Protein AF-A0A8K1CLS4-F1 (afdb_monomer_lite)

Organism: Pythium oligandrum (NCBI:txid41045)

pLDDT: mean 86.61, std 12.25, range [37.41, 97.56]

Sequence (234 aa):
MPGWIDQIAGAGAIFLVMGSGVLTMARGNPEHVADIVPVDLAVNNLLVSVAAKAKQVPVPRPFIVHGGTSDPRQNPLRWRSSIRVVVDYFRKYPPAERVSMSKFNMIPSKEEFKTQWLLSYVFPSVAMSTLGKALADEQLIRQAERLRSISRRAKSLVKCLGPFGEREWIFHADSNDVLASLLKSNDEEWWVDAKDIDWERYILNYCVGLKKYMLNEDVSTEDHRLSTLAVSRL

Foldseek 3Di:
DPQADQDCDDVNVVLVCLLLVLAAEFAFDQAFFLFDQDPQLVVLQVVLQVVLVVPDDDDPDDDDFDLIQQAPVANTDGNNLLLVLSLVLSQVVPAPNRPDRRHYDHHHDPVVVVVVLCVPQVVQLVVQCVVCVVVVPPVSNVVSVVSNVSSVVNVVVSVVCVCSRHDHDHDDRPCLVVSVVVCVVDPDDGNNGNNQDPVSLNSLSNSQNCRCNVVVDDDDVVSVVSVVVPVVGD

Structure (mmCIF, N/CA/C/O backbone):
data_AF-A0A8K1CLS4-F1
#
_entry.id   AF-A0A8K1CLS4-F1
#
loop_
_atom_site.group_PDB
_atom_site.id
_atom_site.type_symbol
_atom_site.label_atom_id
_atom_site.label_alt_id
_atom_site.label_comp_id
_atom_site.label_asym_id
_atom_site.label_entity_id
_atom_site.label_seq_id
_atom_site.pdbx_PDB_ins_code
_atom_site.Cartn_x
_atom_site.Cartn_y
_atom_site.Cartn_z
_atom_site.occupancy
_atom_site.B_iso_or_equiv
_atom_site.auth_seq_id
_atom_site.auth_comp_id
_atom_site.auth_asym_id
_atom_site.auth_atom_id
_atom_site.pdbx_PDB_model_num
ATOM 1 N N . MET A 1 1 ? -18.882 -10.840 -1.478 1.00 51.19 1 MET A N 1
ATOM 2 C CA . MET A 1 1 ? -17.437 -11.125 -1.632 1.00 51.19 1 MET A CA 1
ATOM 3 C C . MET A 1 1 ? -16.676 -10.064 -0.863 1.00 51.19 1 MET A C 1
ATOM 5 O O . MET A 1 1 ? -17.021 -8.902 -1.048 1.00 51.19 1 MET A O 1
ATOM 9 N N . PRO A 1 2 ? -15.705 -10.422 -0.013 1.00 74.19 2 PRO A N 1
ATOM 10 C CA . PRO A 1 2 ? -14.862 -9.430 0.650 1.00 74.19 2 PRO A CA 1
ATOM 11 C C . PRO A 1 2 ? -13.934 -8.736 -0.356 1.00 74.19 2 PRO A C 1
ATOM 13 O O . PRO A 1 2 ? -13.755 -9.209 -1.481 1.00 74.19 2 PRO A O 1
ATOM 16 N N . GLY A 1 3 ? -13.345 -7.614 0.059 1.00 77.69 3 GLY A N 1
ATOM 17 C CA . GLY A 1 3 ? -12.431 -6.836 -0.780 1.00 77.69 3 GLY A CA 1
ATOM 18 C C . GLY A 1 3 ? -13.132 -6.023 -1.871 1.00 77.69 3 GLY A C 1
ATOM 19 O O . GLY A 1 3 ? -12.510 -5.695 -2.875 1.00 77.69 3 GLY A O 1
ATOM 20 N N . TRP A 1 4 ? -14.425 -5.720 -1.725 1.00 84.81 4 TRP A N 1
ATOM 21 C CA . TRP A 1 4 ? -15.075 -4.756 -2.612 1.00 84.81 4 TRP A CA 1
ATOM 22 C C . TRP A 1 4 ? -14.463 -3.363 -2.430 1.00 84.81 4 TRP A C 1
ATOM 24 O O . TRP A 1 4 ? -14.245 -2.918 -1.305 1.00 84.81 4 TRP A O 1
ATOM 34 N N . ILE A 1 5 ? -14.147 -2.710 -3.548 1.00 84.25 5 ILE A N 1
ATOM 35 C CA . ILE A 1 5 ? -13.547 -1.377 -3.618 1.00 84.25 5 ILE A CA 1
ATOM 36 C C . ILE A 1 5 ? -14.197 -0.668 -4.806 1.00 84.25 5 ILE A C 1
ATOM 38 O O . ILE A 1 5 ? -14.333 -1.267 -5.873 1.00 84.25 5 ILE A O 1
ATOM 42 N N . ASP A 1 6 ? -14.578 0.591 -4.633 1.00 83.88 6 ASP A N 1
ATOM 43 C CA . ASP A 1 6 ? -15.175 1.448 -5.664 1.00 83.88 6 ASP A CA 1
ATOM 44 C C . ASP A 1 6 ? -14.214 2.518 -6.202 1.00 83.88 6 ASP A C 1
ATOM 46 O O . ASP A 1 6 ? -14.413 3.024 -7.306 1.00 83.88 6 ASP A O 1
ATOM 50 N N . GLN A 1 7 ? -13.146 2.835 -5.461 1.00 85.81 7 GLN A N 1
ATOM 51 C CA . GLN A 1 7 ? -12.162 3.840 -5.853 1.00 85.81 7 GLN A CA 1
ATOM 52 C C . GLN A 1 7 ? -10.710 3.462 -5.532 1.00 85.81 7 GLN A C 1
ATOM 54 O O . GLN A 1 7 ? -10.385 2.869 -4.502 1.00 85.81 7 GLN A O 1
ATOM 59 N N . ILE A 1 8 ? -9.795 3.915 -6.393 1.00 83.31 8 ILE A N 1
ATOM 60 C CA . ILE A 1 8 ? -8.350 3.815 -6.169 1.00 83.31 8 ILE A CA 1
ATOM 61 C C . ILE A 1 8 ? -7.901 5.013 -5.321 1.00 83.31 8 ILE A C 1
ATOM 63 O O . ILE A 1 8 ? -7.693 6.110 -5.841 1.00 83.31 8 ILE A O 1
ATOM 67 N N . ALA A 1 9 ? -7.718 4.805 -4.017 1.00 83.94 9 ALA A N 1
ATOM 68 C CA . ALA A 1 9 ? -7.259 5.841 -3.091 1.00 83.94 9 ALA A CA 1
ATOM 69 C C . ALA A 1 9 ? -6.257 5.300 -2.057 1.00 83.94 9 ALA A C 1
ATOM 71 O O . ALA A 1 9 ? -6.160 4.093 -1.828 1.00 83.94 9 ALA A O 1
ATOM 72 N N . GLY A 1 10 ? -5.496 6.209 -1.437 1.00 85.06 10 GLY A N 1
ATOM 73 C CA . GLY A 1 10 ? -4.586 5.900 -0.328 1.00 85.06 10 GLY A CA 1
ATOM 74 C C . GLY A 1 10 ? -3.633 4.733 -0.614 1.00 85.06 10 GLY A C 1
ATOM 75 O O . GLY A 1 10 ? -2.957 4.702 -1.646 1.00 85.06 10 GLY A O 1
ATOM 76 N N . ALA A 1 11 ? -3.594 3.760 0.303 1.00 87.31 11 ALA A N 1
ATOM 77 C CA . ALA A 1 11 ? -2.759 2.564 0.187 1.00 87.31 11 ALA A CA 1
ATOM 78 C C . ALA A 1 11 ? -3.110 1.699 -1.037 1.00 87.31 11 ALA A C 1
ATOM 80 O O . ALA A 1 11 ? -2.209 1.140 -1.662 1.00 87.31 11 ALA A O 1
ATOM 81 N N . GLY A 1 12 ? -4.382 1.647 -1.447 1.00 90.75 12 GLY A N 1
ATOM 82 C CA . GLY A 1 12 ? -4.798 0.863 -2.611 1.00 90.75 12 GLY A CA 1
ATOM 83 C C . GLY A 1 12 ? -4.198 1.360 -3.922 1.00 90.75 12 GLY A C 1
ATOM 84 O O . GLY A 1 12 ? -3.802 0.553 -4.764 1.00 90.75 12 GLY A O 1
ATOM 85 N N . ALA A 1 13 ? -4.011 2.678 -4.056 1.00 90.56 13 ALA A N 1
ATOM 86 C CA . ALA A 1 13 ? -3.289 3.259 -5.185 1.00 90.56 13 ALA A CA 1
ATOM 87 C C . ALA A 1 13 ? -1.833 2.773 -5.243 1.00 90.56 13 ALA A C 1
ATOM 89 O O . ALA A 1 13 ? -1.361 2.399 -6.317 1.00 90.56 13 ALA A O 1
ATOM 90 N N . ILE A 1 14 ? -1.139 2.735 -4.095 1.00 92.00 14 ILE A N 1
ATOM 91 C CA . ILE A 1 14 ? 0.235 2.214 -4.001 1.00 92.00 14 ILE A CA 1
ATOM 92 C C . ILE A 1 14 ? 0.263 0.732 -4.363 1.00 92.00 14 ILE A C 1
ATOM 94 O O . ILE A 1 14 ? 1.076 0.332 -5.193 1.00 92.00 14 ILE A O 1
ATOM 98 N N . PHE A 1 15 ? -0.617 -0.075 -3.769 1.00 94.69 15 PHE A N 1
ATOM 99 C CA . PHE A 1 15 ? -0.655 -1.517 -4.003 1.00 94.69 15 PHE A CA 1
ATOM 100 C C . PHE A 1 15 ? -0.872 -1.848 -5.476 1.00 94.69 15 PHE A C 1
ATOM 102 O O . PHE A 1 15 ? -0.188 -2.720 -6.006 1.00 94.69 15 PHE A O 1
ATOM 109 N N . LEU A 1 16 ? -1.733 -1.100 -6.169 1.00 94.06 16 LEU A N 1
ATOM 110 C CA . LEU A 1 16 ? -1.980 -1.305 -7.590 1.00 94.06 16 LEU A CA 1
ATOM 111 C C . LEU A 1 16 ? -0.770 -0.949 -8.466 1.00 94.06 16 LEU A C 1
ATOM 113 O O . LEU A 1 16 ? -0.383 -1.736 -9.335 1.00 94.06 16 LEU A O 1
ATOM 117 N N . VAL A 1 17 ? -0.137 0.211 -8.245 1.00 93.94 17 VAL A N 1
ATOM 118 C CA . VAL A 1 17 ? 1.054 0.594 -9.031 1.00 93.94 17 VAL A CA 1
ATOM 119 C C . VAL A 1 17 ? 2.259 -0.295 -8.718 1.00 93.94 17 VAL A C 1
ATOM 121 O O . VAL A 1 17 ? 3.093 -0.537 -9.593 1.00 93.94 17 VAL A O 1
ATOM 124 N N . MET A 1 18 ? 2.332 -0.812 -7.492 1.00 95.19 18 MET A N 1
ATOM 125 C CA . MET A 1 18 ? 3.326 -1.785 -7.054 1.00 95.19 18 MET A CA 1
ATOM 126 C C . MET A 1 18 ? 3.092 -3.154 -7.699 1.00 95.19 18 MET A C 1
ATOM 128 O O . MET A 1 18 ? 4.019 -3.766 -8.237 1.00 95.19 18 MET A O 1
ATOM 132 N N . GLY A 1 19 ? 1.842 -3.616 -7.711 1.00 95.19 19 GLY A N 1
ATOM 133 C CA . GLY A 1 19 ? 1.424 -4.855 -8.361 1.00 95.19 19 GLY A CA 1
ATOM 134 C C . GLY A 1 19 ? 1.656 -4.843 -9.870 1.00 95.19 19 GLY A C 1
ATOM 135 O O . GLY A 1 19 ? 2.147 -5.813 -10.441 1.00 95.19 19 GLY A O 1
ATOM 136 N N . SER A 1 20 ? 1.414 -3.697 -10.506 1.00 94.38 20 SER A N 1
ATOM 137 C CA . SER A 1 20 ? 1.624 -3.494 -11.946 1.00 94.38 20 SER A CA 1
ATOM 138 C C . SER A 1 20 ? 3.100 -3.313 -12.335 1.00 94.38 20 SER A C 1
ATOM 140 O O . SER A 1 20 ? 3.418 -3.177 -13.518 1.00 94.38 20 SER A O 1
ATOM 142 N N . GLY A 1 21 ? 4.015 -3.251 -11.360 1.00 94.50 21 GLY A N 1
ATOM 143 C CA . GLY A 1 21 ? 5.443 -3.016 -11.593 1.00 94.50 21 GLY A CA 1
ATOM 144 C C . GLY A 1 21 ? 5.771 -1.609 -12.107 1.00 94.50 21 GLY A C 1
ATOM 145 O O . GLY A 1 21 ? 6.829 -1.406 -12.701 1.00 94.50 21 GLY A O 1
ATOM 146 N N . VAL A 1 22 ? 4.868 -0.644 -11.908 1.00 94.88 22 VAL A N 1
ATOM 147 C CA . VAL A 1 22 ? 5.089 0.781 -12.204 1.00 94.88 22 VAL A CA 1
ATOM 148 C C . VAL A 1 22 ? 5.948 1.424 -11.124 1.00 94.88 22 VAL A C 1
ATOM 150 O O . VAL A 1 22 ? 6.822 2.233 -11.430 1.00 94.88 22 VAL A O 1
ATOM 153 N N . LEU A 1 23 ? 5.687 1.076 -9.865 1.00 94.81 23 LEU A N 1
ATOM 154 C CA . LEU A 1 23 ? 6.417 1.583 -8.717 1.00 94.81 23 LEU A CA 1
ATOM 155 C C . LEU A 1 23 ? 7.121 0.427 -8.011 1.00 94.81 23 LEU A C 1
ATOM 157 O O . LEU A 1 23 ? 6.482 -0.490 -7.514 1.00 94.81 23 LEU A O 1
ATOM 161 N N . THR A 1 24 ? 8.444 0.496 -7.951 1.00 95.38 24 THR A N 1
ATOM 162 C CA . THR A 1 24 ? 9.311 -0.551 -7.394 1.00 95.38 24 THR A CA 1
ATOM 163 C C . THR A 1 24 ? 10.084 -0.117 -6.162 1.00 95.38 24 THR A C 1
ATOM 165 O O . THR A 1 24 ? 10.854 -0.897 -5.606 1.00 95.38 24 THR A O 1
ATOM 168 N N . MET A 1 25 ? 9.965 1.148 -5.777 1.00 95.12 25 MET A N 1
ATOM 169 C CA . MET A 1 25 ? 10.607 1.681 -4.588 1.00 95.12 25 MET A CA 1
ATOM 170 C C . MET A 1 25 ? 9.894 2.937 -4.110 1.00 95.12 25 MET A C 1
ATOM 172 O O . MET A 1 25 ? 9.389 3.715 -4.920 1.00 95.12 25 MET A O 1
ATOM 176 N N . ALA A 1 26 ? 9.924 3.170 -2.807 1.00 95.19 26 ALA A N 1
ATOM 177 C CA . ALA A 1 26 ? 9.522 4.430 -2.199 1.00 95.19 26 ALA A CA 1
ATOM 178 C C . ALA A 1 26 ? 10.466 4.777 -1.049 1.00 95.19 26 ALA A C 1
ATOM 180 O O . ALA A 1 26 ? 11.187 3.918 -0.538 1.00 95.19 26 ALA A O 1
ATOM 181 N N . ARG A 1 27 ? 10.461 6.043 -0.633 1.00 94.19 27 ARG A N 1
ATOM 182 C CA . ARG A 1 27 ? 11.160 6.440 0.586 1.00 94.19 27 ARG A CA 1
ATOM 183 C C . ARG A 1 27 ? 10.345 6.009 1.802 1.00 94.19 27 ARG A C 1
ATOM 185 O O . ARG A 1 27 ? 9.126 6.160 1.799 1.00 94.19 27 ARG A O 1
ATOM 192 N N . GLY A 1 28 ? 11.017 5.518 2.833 1.00 93.31 28 GLY A N 1
ATOM 193 C CA . GLY A 1 28 ? 10.375 5.158 4.094 1.00 93.31 28 GLY A CA 1
ATOM 194 C C . GLY A 1 28 ? 11.048 3.982 4.786 1.00 93.31 28 GLY A C 1
ATOM 195 O O . GLY A 1 28 ? 12.047 3.460 4.294 1.00 93.31 28 GLY A O 1
ATOM 196 N N . ASN A 1 29 ? 10.497 3.581 5.928 1.00 93.06 29 ASN A N 1
ATOM 197 C CA . ASN A 1 29 ? 10.996 2.456 6.708 1.00 93.06 29 ASN A CA 1
ATOM 198 C C . ASN A 1 29 ? 9.984 1.299 6.656 1.00 93.06 29 ASN A C 1
ATOM 200 O O . ASN A 1 29 ? 8.846 1.496 7.085 1.00 93.06 29 ASN A O 1
ATOM 204 N N . PRO A 1 30 ? 10.369 0.102 6.171 1.00 93.75 30 PRO A N 1
ATOM 205 C CA . PRO A 1 30 ? 9.463 -1.047 6.134 1.00 93.75 30 PRO A CA 1
ATOM 206 C C . PRO A 1 30 ? 9.004 -1.497 7.532 1.00 93.75 30 PRO A C 1
ATOM 208 O O . PRO A 1 30 ? 7.992 -2.189 7.641 1.00 93.75 30 PRO A O 1
ATOM 211 N N . GLU A 1 31 ? 9.700 -1.082 8.595 1.00 93.50 31 GLU A N 1
ATOM 212 C CA . GLU A 1 31 ? 9.309 -1.405 9.966 1.00 93.50 31 GLU A CA 1
ATOM 213 C C . GLU A 1 31 ? 8.224 -0.505 10.520 1.00 93.50 31 GLU A C 1
ATOM 215 O O . GLU A 1 31 ? 7.605 -0.892 11.504 1.00 93.50 31 GLU A O 1
ATOM 220 N N . HIS A 1 32 ? 7.969 0.660 9.929 1.00 94.00 32 HIS A N 1
ATOM 221 C CA . HIS A 1 32 ? 6.917 1.524 10.446 1.00 94.00 32 HIS A CA 1
ATOM 222 C C . HIS A 1 32 ? 5.540 0.881 10.268 1.00 94.00 32 HIS A C 1
ATOM 224 O O . HIS A 1 32 ? 5.286 0.122 9.321 1.00 94.00 32 HIS A O 1
ATOM 230 N N . VAL A 1 33 ? 4.649 1.208 11.195 1.00 94.25 33 VAL A N 1
ATOM 231 C CA . VAL A 1 33 ? 3.236 0.856 11.123 1.00 94.25 33 VAL A CA 1
ATOM 232 C C . VAL A 1 33 ? 2.590 1.573 9.932 1.00 94.25 33 VAL A C 1
ATOM 234 O O . VAL A 1 33 ? 2.766 2.773 9.735 1.00 94.25 33 VAL A O 1
ATOM 237 N N . ALA A 1 34 ? 1.863 0.814 9.113 1.00 91.50 34 ALA A N 1
ATOM 238 C CA . ALA A 1 34 ? 1.162 1.309 7.930 1.00 91.50 34 ALA A CA 1
ATOM 239 C C . ALA A 1 34 ? -0.155 2.024 8.270 1.00 91.50 34 ALA A C 1
ATOM 241 O O . ALA A 1 34 ? -0.650 2.793 7.451 1.00 91.50 34 ALA A O 1
ATOM 242 N N . ASP A 1 35 ? -0.703 1.736 9.456 1.00 88.62 35 ASP A N 1
ATOM 243 C CA . ASP A 1 35 ? -1.953 2.272 10.011 1.00 88.62 35 ASP A CA 1
ATOM 244 C C . ASP A 1 35 ? -3.128 2.245 9.015 1.00 88.62 35 ASP A C 1
ATOM 246 O O . ASP A 1 35 ? -3.822 3.231 8.770 1.00 88.62 35 ASP A O 1
ATOM 250 N N . ILE A 1 36 ? -3.316 1.084 8.382 1.00 91.06 36 ILE A N 1
ATOM 251 C CA . ILE A 1 36 ? -4.443 0.826 7.485 1.00 91.06 36 ILE A CA 1
ATOM 252 C C . ILE A 1 36 ? -5.634 0.403 8.338 1.00 91.06 36 ILE A C 1
ATOM 254 O O . ILE A 1 36 ? -5.601 -0.662 8.939 1.00 91.06 36 ILE A O 1
ATOM 258 N N . VAL A 1 37 ? -6.710 1.186 8.319 1.00 91.19 37 VAL A N 1
ATOM 259 C CA . VAL A 1 37 ? -7.951 0.872 9.039 1.00 91.19 37 VAL A CA 1
ATOM 260 C C . VAL A 1 37 ? -8.974 0.257 8.075 1.00 91.19 37 VAL A C 1
ATOM 262 O O . VAL A 1 37 ? -9.360 0.927 7.111 1.00 91.19 37 VAL A O 1
ATOM 265 N N . PRO A 1 38 ? -9.434 -0.992 8.293 1.00 90.19 38 PRO A N 1
ATOM 266 C CA . PRO A 1 38 ? -10.540 -1.557 7.527 1.00 90.19 38 PRO A CA 1
ATOM 267 C C . PRO A 1 38 ? -11.815 -0.728 7.670 1.00 90.19 38 PRO A C 1
ATOM 269 O O . PRO A 1 38 ? -12.155 -0.274 8.764 1.00 90.19 38 PRO A O 1
ATOM 272 N N . VAL A 1 39 ? -12.551 -0.558 6.570 1.00 88.50 39 VAL A N 1
ATOM 273 C CA . VAL A 1 39 ? -13.800 0.219 6.582 1.00 88.50 39 VAL A CA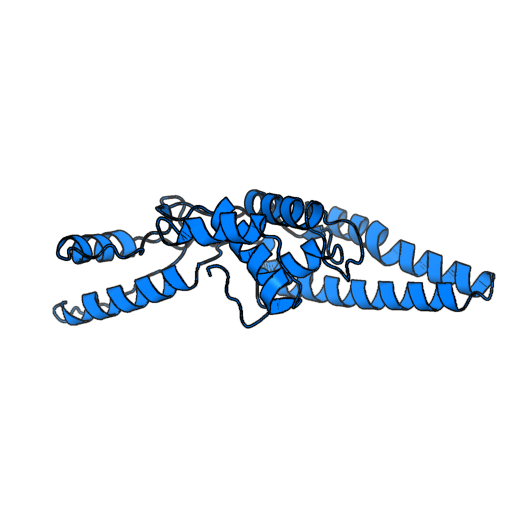 1
ATOM 274 C C . VAL A 1 39 ? -14.844 -0.407 7.507 1.00 88.50 39 VAL A C 1
ATOM 276 O O . VAL A 1 39 ? -15.504 0.3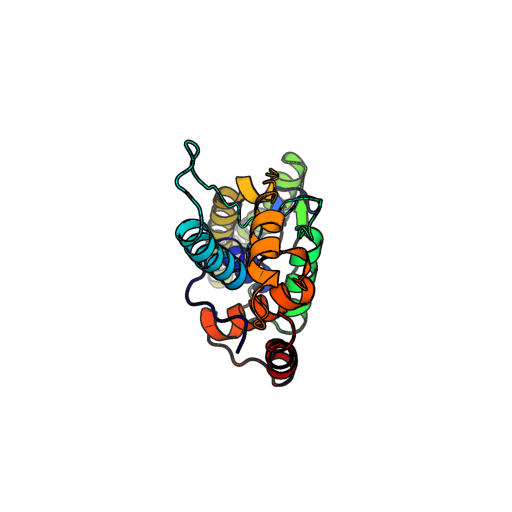18 8.245 1.00 88.50 39 VAL A O 1
ATOM 279 N N . ASP A 1 40 ? -14.928 -1.739 7.544 1.00 87.31 40 ASP A N 1
ATOM 280 C CA . ASP A 1 40 ? -15.855 -2.468 8.412 1.00 87.31 40 ASP A CA 1
ATOM 281 C C . ASP A 1 40 ? -15.549 -2.213 9.896 1.00 87.31 40 ASP A C 1
ATOM 283 O O . ASP A 1 40 ? -16.455 -1.915 10.672 1.00 87.31 40 ASP A O 1
ATOM 287 N N . LEU A 1 41 ? -14.264 -2.209 10.278 1.00 87.81 41 LEU A N 1
ATOM 288 C CA . LEU A 1 41 ? -13.831 -1.863 11.636 1.00 87.81 41 LEU A CA 1
ATOM 289 C C . LEU A 1 41 ? -14.232 -0.425 11.994 1.00 87.81 41 LEU A C 1
ATOM 291 O O . LEU A 1 41 ? -14.715 -0.173 13.099 1.00 87.81 41 LEU A O 1
ATOM 295 N N . ALA A 1 42 ? -14.041 0.524 11.073 1.00 89.44 42 ALA A N 1
ATOM 296 C CA . ALA A 1 42 ? -14.394 1.924 11.293 1.00 89.44 42 ALA A CA 1
ATOM 297 C C . ALA A 1 42 ? -15.913 2.119 11.451 1.00 89.44 42 ALA A C 1
ATOM 299 O O . ALA A 1 42 ? -16.354 2.840 12.349 1.00 89.44 42 ALA A O 1
ATOM 300 N N . VAL A 1 43 ? -16.716 1.452 10.614 1.00 90.56 43 VAL A N 1
ATOM 301 C CA . VAL A 1 43 ? -18.185 1.495 10.672 1.00 90.56 43 VAL A CA 1
ATOM 302 C C . VAL A 1 43 ? -18.700 0.845 11.955 1.00 90.56 43 VAL A C 1
ATOM 304 O O . VAL A 1 43 ? -19.522 1.445 12.646 1.00 90.56 43 VAL A O 1
ATOM 307 N N . ASN A 1 44 ? -18.182 -0.327 12.326 1.00 88.31 44 ASN A N 1
ATOM 308 C CA . ASN A 1 44 ? -18.552 -0.997 13.571 1.00 88.31 44 ASN A CA 1
ATOM 309 C C . ASN A 1 44 ? -18.219 -0.131 14.787 1.00 88.31 44 ASN A C 1
ATOM 311 O O . ASN A 1 44 ? -19.080 0.094 15.637 1.00 88.31 44 ASN A O 1
ATOM 315 N N . ASN A 1 45 ? -17.007 0.434 14.837 1.00 86.62 45 ASN A N 1
ATOM 316 C CA . ASN A 1 45 ? -16.625 1.367 15.894 1.00 86.62 45 ASN A CA 1
ATOM 317 C C . ASN A 1 45 ? -17.586 2.558 15.970 1.00 86.62 45 ASN A C 1
ATOM 319 O O . ASN A 1 45 ? -18.030 2.907 17.063 1.00 86.62 45 ASN A O 1
ATOM 323 N N . LEU A 1 46 ? -17.962 3.156 14.835 1.00 90.19 46 LEU A N 1
ATOM 324 C CA .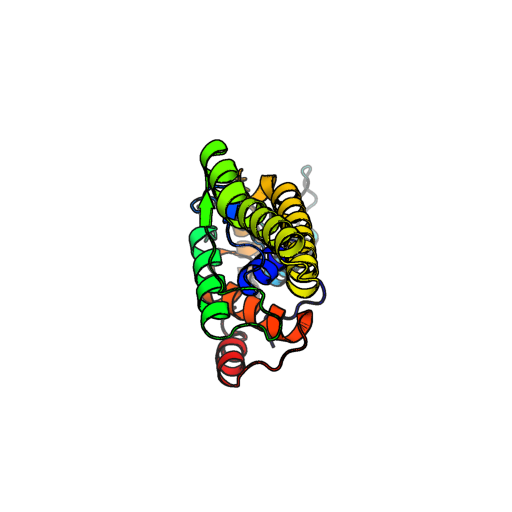 LEU A 1 46 ? -18.918 4.264 14.796 1.00 90.19 46 LEU A CA 1
ATOM 325 C C . LEU A 1 46 ? -20.292 3.860 15.354 1.00 90.19 46 LEU A C 1
ATOM 327 O O . LEU A 1 46 ? -20.817 4.545 16.234 1.00 90.19 46 LEU A O 1
ATOM 331 N N . LEU A 1 47 ? -20.868 2.754 14.877 1.00 88.88 47 LEU A N 1
ATOM 332 C CA . LEU A 1 47 ? -22.204 2.299 15.279 1.00 88.88 47 LEU A CA 1
ATOM 333 C C . LEU A 1 47 ? -22.265 1.953 16.770 1.00 88.88 47 LEU A C 1
ATOM 335 O O . LEU A 1 47 ? -23.155 2.427 17.484 1.00 88.88 47 LEU A O 1
ATOM 339 N N . VAL A 1 48 ? -21.281 1.199 17.266 1.00 85.69 48 VAL A N 1
ATOM 340 C CA . VAL A 1 48 ? -21.199 0.834 18.686 1.00 85.69 48 VAL A CA 1
ATOM 341 C C . VAL A 1 48 ? -20.964 2.076 19.548 1.00 85.69 48 VAL A C 1
ATOM 343 O O . VAL A 1 48 ? -21.564 2.200 20.614 1.00 85.69 48 VAL A O 1
ATOM 346 N N . SER A 1 49 ? -20.183 3.050 19.073 1.00 86.81 49 SER A N 1
ATOM 347 C CA . SER A 1 49 ? -19.976 4.323 19.780 1.00 86.81 49 SER A CA 1
ATOM 348 C C . SER A 1 49 ? -21.253 5.150 19.903 1.00 86.81 49 SER A C 1
ATOM 350 O O . SER A 1 49 ? -21.501 5.747 20.952 1.00 86.81 49 SER A O 1
ATOM 352 N N . VAL A 1 50 ? -22.087 5.185 18.859 1.00 87.00 50 VAL A N 1
ATOM 353 C CA . VAL A 1 50 ? -23.388 5.871 18.896 1.00 87.00 50 VAL A CA 1
ATOM 354 C C . VAL A 1 50 ? -24.318 5.190 19.898 1.00 87.00 50 VAL A C 1
ATOM 356 O O . VAL A 1 50 ? -24.904 5.865 20.748 1.00 87.00 50 VAL A O 1
ATOM 359 N N . ALA A 1 51 ? -24.402 3.858 19.862 1.00 83.25 51 ALA A N 1
ATOM 360 C CA . ALA A 1 51 ? -25.193 3.089 20.821 1.00 83.25 51 ALA A CA 1
ATOM 361 C C . ALA A 1 51 ? -24.695 3.285 22.265 1.00 83.25 51 ALA A C 1
ATOM 363 O O . ALA A 1 51 ? -25.494 3.479 23.184 1.00 83.25 51 ALA A O 1
ATOM 364 N N . ALA A 1 52 ? -23.374 3.302 22.463 1.00 80.75 52 ALA A N 1
ATOM 365 C CA . ALA A 1 52 ? -22.735 3.595 23.740 1.00 80.75 52 ALA A CA 1
ATOM 366 C C . ALA A 1 52 ? -23.118 4.985 24.249 1.00 80.75 52 ALA A C 1
ATOM 368 O O . ALA A 1 52 ? -23.528 5.140 25.399 1.00 80.75 52 ALA A O 1
ATOM 369 N N . LYS A 1 53 ? -23.034 5.998 23.380 1.00 82.81 53 LYS A N 1
ATOM 370 C CA . LYS A 1 53 ? -23.365 7.376 23.734 1.00 82.81 53 LYS A CA 1
ATOM 371 C C . LYS A 1 53 ? -24.839 7.538 24.101 1.00 82.81 53 LYS A C 1
ATOM 373 O O . LYS A 1 53 ? -25.130 8.258 25.050 1.00 82.81 53 LYS A O 1
ATOM 378 N N . ALA A 1 54 ? -25.742 6.853 23.401 1.00 84.25 54 ALA A N 1
ATOM 379 C CA . ALA A 1 54 ? -27.176 6.883 23.685 1.00 84.25 54 ALA A CA 1
ATOM 380 C C . ALA A 1 54 ? -27.532 6.296 25.066 1.00 84.25 54 ALA A C 1
ATOM 382 O O . ALA A 1 54 ? -28.504 6.727 25.680 1.00 84.25 54 ALA A O 1
ATOM 383 N N . LYS A 1 55 ? -26.739 5.338 25.567 1.00 78.88 55 LYS A N 1
ATOM 384 C CA . LYS A 1 55 ? -26.925 4.712 26.889 1.00 78.88 55 LYS A CA 1
ATOM 385 C C . LYS A 1 55 ? -26.232 5.465 28.036 1.00 78.88 55 LYS A C 1
ATOM 387 O O . LYS A 1 55 ? -26.503 5.174 29.198 1.00 78.88 55 LYS A O 1
ATOM 392 N N . GLN A 1 56 ? -25.319 6.393 27.744 1.00 71.56 56 GLN A N 1
ATOM 393 C CA . GLN A 1 56 ? -24.562 7.121 28.767 1.00 71.56 56 GLN A CA 1
ATOM 394 C C . GLN A 1 56 ? -25.360 8.289 29.362 1.00 71.56 56 GLN A C 1
ATOM 396 O O . GLN A 1 56 ? -26.023 9.046 28.654 1.00 71.56 56 GLN A O 1
ATOM 401 N N . VAL A 1 57 ? -25.205 8.499 30.672 1.00 63.41 57 VAL A N 1
ATOM 402 C CA . VAL A 1 57 ? -25.635 9.733 31.347 1.00 63.41 57 VAL A CA 1
ATOM 403 C C . VAL A 1 57 ? -24.788 10.904 30.820 1.00 63.41 57 VAL A C 1
ATOM 405 O O . VAL A 1 57 ? -23.587 10.718 30.595 1.00 63.41 57 VAL A O 1
ATOM 408 N N . PRO A 1 58 ? -25.358 12.108 30.612 1.00 68.38 58 PRO A N 1
ATOM 409 C CA . PRO A 1 58 ? -24.595 13.269 30.170 1.00 68.38 58 PRO A CA 1
ATOM 410 C C . PRO A 1 58 ? -23.378 13.519 31.069 1.00 68.38 58 PRO A C 1
ATOM 412 O O . PRO A 1 58 ? -23.512 13.845 32.246 1.00 68.38 58 PRO A O 1
ATOM 415 N N . VAL A 1 59 ? -22.182 13.358 30.504 1.00 64.94 59 VAL A N 1
ATOM 416 C CA . VAL A 1 59 ? -20.906 13.658 31.162 1.00 64.94 59 VAL A CA 1
ATOM 417 C C . VAL A 1 59 ? -20.323 14.968 30.626 1.00 64.94 59 VAL A C 1
ATOM 419 O O . VAL A 1 59 ? -20.507 15.269 29.445 1.00 64.94 59 VAL A O 1
ATOM 422 N N . PRO A 1 60 ? -19.578 15.737 31.449 1.00 61.50 60 PRO A N 1
ATOM 423 C CA . PRO A 1 60 ? -19.017 17.031 31.046 1.00 61.50 60 PRO A CA 1
ATOM 424 C C . PRO A 1 60 ? -17.981 16.949 29.917 1.00 61.50 60 PRO A C 1
ATOM 426 O O . PRO A 1 60 ? -17.683 17.957 29.282 1.00 61.50 60 PRO A O 1
ATOM 429 N N . ARG A 1 61 ? -17.386 15.771 29.691 1.00 75.88 61 ARG A N 1
ATOM 430 C CA . ARG A 1 61 ? -16.365 15.557 28.661 1.00 75.88 61 ARG A CA 1
ATOM 431 C C . ARG A 1 61 ? -16.970 14.892 27.422 1.00 75.88 61 ARG A C 1
ATOM 433 O O . ARG A 1 61 ? -17.824 14.013 27.567 1.00 75.88 61 ARG A O 1
ATOM 440 N N . PRO A 1 62 ? -16.522 15.272 26.211 1.00 78.06 62 PRO A N 1
ATOM 441 C CA . PRO A 1 62 ? -16.938 14.592 24.994 1.00 78.06 62 PRO A CA 1
ATOM 442 C C . PRO A 1 62 ? -16.529 13.115 25.057 1.00 78.06 62 PRO A C 1
ATOM 444 O O . PRO A 1 62 ? -15.429 12.782 25.495 1.00 78.06 62 PRO A O 1
ATOM 447 N N . PHE A 1 63 ? -17.433 12.235 24.628 1.00 79.50 63 PHE A N 1
ATOM 448 C CA . PHE A 1 63 ? -17.138 10.815 24.466 1.00 79.50 63 PHE A CA 1
ATOM 449 C C . PHE A 1 63 ? -16.384 10.651 23.146 1.00 79.50 63 PHE A C 1
ATOM 451 O O . PHE A 1 63 ? -16.954 10.903 22.086 1.00 79.50 63 PHE A O 1
ATOM 458 N N . ILE A 1 64 ? -15.098 10.314 23.226 1.00 82.56 64 ILE A N 1
ATOM 459 C CA . ILE A 1 64 ? -14.204 10.186 22.073 1.00 82.56 64 ILE A CA 1
ATOM 460 C C . ILE A 1 64 ? -13.832 8.717 21.924 1.00 82.56 64 ILE A C 1
ATOM 462 O O . ILE A 1 64 ? -13.443 8.071 22.897 1.00 82.56 64 ILE A O 1
ATOM 466 N N . VAL A 1 65 ? -13.935 8.217 20.697 1.00 82.56 65 VAL A N 1
ATOM 467 C CA . VAL A 1 65 ? -13.522 6.868 20.319 1.00 82.56 65 VAL A CA 1
ATOM 468 C C . VAL A 1 65 ? -12.521 6.966 19.180 1.00 82.56 65 VAL A C 1
ATOM 470 O O . VAL A 1 65 ? -12.757 7.678 18.204 1.00 82.56 65 VAL A O 1
ATOM 473 N N . HIS A 1 66 ? -11.409 6.246 19.305 1.00 83.62 66 HIS A N 1
ATOM 474 C CA . HIS A 1 66 ? -10.400 6.123 18.261 1.00 83.62 66 HIS A CA 1
ATOM 475 C C . HIS A 1 66 ? -10.471 4.728 17.634 1.00 83.62 66 HIS A C 1
ATOM 477 O O . HIS A 1 66 ? -10.074 3.749 18.256 1.00 83.62 66 HIS A O 1
ATOM 483 N N . GLY A 1 67 ? -10.929 4.643 16.383 1.00 81.62 67 GLY A N 1
ATOM 484 C CA . GLY A 1 67 ? -10.925 3.407 15.586 1.00 81.62 67 GLY A CA 1
ATOM 485 C C . GLY A 1 67 ? -9.605 3.185 14.841 1.00 81.62 67 GLY A C 1
ATOM 486 O O . GLY A 1 67 ? -9.620 2.943 13.639 1.00 81.62 67 GLY A O 1
ATOM 487 N N . GLY A 1 68 ? -8.469 3.381 15.514 1.00 87.25 68 GLY A N 1
ATOM 488 C CA . GLY A 1 68 ? -7.135 3.262 14.915 1.00 87.25 68 GLY A CA 1
ATOM 489 C C . GLY A 1 68 ? -6.567 1.844 15.001 1.00 87.25 68 GLY A C 1
ATOM 490 O O . GLY A 1 68 ? -6.957 1.061 15.864 1.00 87.25 68 GLY A O 1
ATOM 491 N N . THR A 1 69 ? -5.601 1.531 14.134 1.00 92.12 69 THR A N 1
ATOM 492 C CA . THR A 1 69 ? -4.924 0.214 14.106 1.00 92.12 69 THR A CA 1
ATOM 493 C C . THR A 1 69 ? -3.465 0.283 14.544 1.00 92.12 69 THR A C 1
ATOM 495 O O . THR A 1 69 ? -2.788 -0.735 14.648 1.00 92.12 69 THR A O 1
ATOM 498 N N . SER A 1 70 ? -2.973 1.489 14.820 1.00 92.69 70 SER A N 1
ATOM 499 C CA . SER A 1 70 ? -1.571 1.749 15.125 1.00 92.69 70 SER A CA 1
ATOM 500 C C . SER A 1 70 ? -1.121 1.408 16.545 1.00 92.69 70 SER A C 1
ATOM 502 O O . SER A 1 70 ? 0.079 1.396 16.807 1.00 92.69 70 SER A O 1
ATOM 504 N N . ASP A 1 71 ? -2.047 1.194 17.482 1.00 91.94 71 ASP A N 1
ATOM 505 C CA . ASP A 1 71 ? -1.700 0.975 18.888 1.00 91.94 71 ASP A CA 1
ATOM 506 C C . ASP A 1 71 ? -0.896 -0.333 19.059 1.00 91.94 71 ASP A C 1
ATOM 508 O O . ASP A 1 71 ? -1.375 -1.401 18.665 1.00 91.94 71 ASP A O 1
ATOM 512 N N . PRO A 1 72 ? 0.298 -0.299 19.680 1.00 90.19 72 PRO A N 1
ATOM 513 C CA . PRO A 1 72 ? 1.131 -1.486 19.872 1.00 90.19 72 PRO A CA 1
ATOM 514 C C . PRO A 1 72 ? 0.513 -2.550 20.790 1.00 90.19 72 PRO A C 1
ATOM 516 O O . PRO A 1 72 ? 0.982 -3.685 20.786 1.00 90.19 72 PRO A O 1
ATOM 519 N N . ARG A 1 73 ? -0.511 -2.207 21.585 1.00 89.06 73 ARG A N 1
ATOM 520 C CA . ARG A 1 73 ? -1.275 -3.164 22.409 1.00 89.06 73 ARG A CA 1
ATOM 521 C C . ARG A 1 73 ? -2.289 -3.970 21.593 1.00 89.06 73 ARG A C 1
ATOM 523 O O . ARG A 1 73 ? -2.848 -4.932 22.118 1.00 89.06 73 ARG A O 1
ATOM 530 N N . GLN A 1 74 ? -2.557 -3.549 20.358 1.00 87.62 74 GLN A N 1
ATOM 531 C CA . GLN A 1 74 ? -3.452 -4.224 19.425 1.00 87.62 74 GLN A CA 1
ATOM 532 C C . GLN A 1 74 ? -2.637 -5.097 18.460 1.00 87.62 74 GLN A C 1
ATOM 534 O O . GLN A 1 74 ? -1.597 -5.642 18.828 1.00 87.62 74 GLN A O 1
ATOM 539 N N . ASN A 1 75 ? -3.104 -5.244 17.222 1.00 91.12 75 ASN A N 1
ATOM 540 C CA . ASN A 1 75 ? -2.402 -5.948 16.157 1.00 91.12 75 ASN A CA 1
ATOM 541 C C . ASN A 1 75 ? -2.026 -4.947 15.047 1.00 91.12 75 ASN A C 1
ATOM 543 O O . ASN A 1 75 ? -2.766 -4.823 14.075 1.00 91.12 75 ASN A O 1
ATOM 547 N N . PRO A 1 76 ? -0.934 -4.168 15.179 1.00 94.19 76 PRO A N 1
ATOM 548 C CA . PRO A 1 76 ? -0.563 -3.173 14.175 1.00 94.19 76 PRO A CA 1
ATOM 549 C C . PRO A 1 76 ? 0.088 -3.800 12.933 1.00 94.19 76 PRO A C 1
ATOM 551 O O . PRO A 1 76 ? 1.056 -4.561 13.018 1.00 94.19 76 PRO A O 1
ATOM 554 N N . LEU A 1 77 ? -0.383 -3.407 11.747 1.00 95.00 77 LEU A N 1
ATOM 555 C CA . LEU A 1 77 ? 0.195 -3.824 10.467 1.00 95.00 77 LEU A CA 1
ATOM 556 C C . LEU A 1 77 ? 1.450 -3.015 10.126 1.00 95.00 77 LEU A C 1
ATOM 558 O O . LEU A 1 77 ? 1.372 -1.808 9.910 1.00 95.00 77 LEU A O 1
ATOM 562 N N . ARG A 1 78 ? 2.602 -3.677 9.975 1.00 95.19 78 ARG A N 1
ATOM 563 C CA . ARG A 1 78 ? 3.827 -3.054 9.437 1.00 95.19 78 ARG A CA 1
ATOM 564 C C . ARG A 1 78 ? 3.845 -3.049 7.909 1.00 95.19 78 ARG A C 1
ATOM 566 O O . ARG A 1 78 ? 3.362 -3.991 7.274 1.00 95.19 78 ARG A O 1
ATOM 573 N N . TRP A 1 79 ? 4.500 -2.045 7.321 1.00 94.75 79 TRP A N 1
ATOM 574 C CA . TRP A 1 79 ? 4.684 -1.954 5.867 1.00 94.75 79 TRP A CA 1
ATOM 575 C C . TRP A 1 79 ? 5.364 -3.189 5.266 1.00 94.75 79 TRP A C 1
ATOM 577 O O . TRP A 1 79 ? 4.963 -3.650 4.202 1.00 94.75 79 TRP A O 1
ATOM 587 N N . ARG A 1 80 ? 6.360 -3.772 5.947 1.00 95.69 80 ARG A N 1
ATOM 588 C CA . ARG A 1 80 ? 7.058 -4.986 5.490 1.00 95.69 80 ARG A CA 1
ATOM 589 C C . ARG A 1 80 ? 6.083 -6.118 5.151 1.00 95.69 80 ARG A C 1
ATOM 591 O O . ARG A 1 80 ? 6.216 -6.745 4.100 1.00 95.69 80 ARG A O 1
ATOM 598 N N . SER A 1 81 ? 5.116 -6.374 6.031 1.00 95.50 81 SER A N 1
ATOM 599 C CA . SER A 1 81 ? 4.160 -7.473 5.879 1.00 95.50 81 SER A CA 1
ATOM 600 C C . SER A 1 81 ? 3.185 -7.209 4.736 1.00 95.50 81 SER A C 1
ATOM 602 O O . SER A 1 81 ? 2.990 -8.084 3.893 1.00 95.50 81 SER A O 1
ATOM 604 N N . SER A 1 82 ? 2.629 -5.996 4.653 1.00 95.19 82 SER A N 1
ATOM 605 C CA . SER A 1 82 ? 1.705 -5.635 3.572 1.00 95.19 82 SER A CA 1
ATOM 606 C C . SER A 1 82 ? 2.394 -5.644 2.207 1.00 95.19 82 SER A C 1
ATOM 608 O O . SER A 1 82 ? 1.870 -6.229 1.262 1.00 95.19 82 SER A O 1
ATOM 610 N N . ILE A 1 83 ? 3.608 -5.095 2.108 1.00 96.38 83 ILE A N 1
ATOM 611 C CA . ILE A 1 83 ? 4.413 -5.114 0.879 1.00 96.38 83 ILE A CA 1
ATOM 612 C C . ILE A 1 83 ? 4.661 -6.545 0.411 1.00 96.38 83 ILE A C 1
ATOM 614 O O . ILE A 1 83 ? 4.474 -6.828 -0.772 1.00 96.38 83 ILE A O 1
ATOM 618 N N . ARG A 1 84 ? 5.058 -7.446 1.319 1.00 97.56 84 ARG A N 1
ATOM 619 C CA . ARG A 1 84 ? 5.310 -8.855 0.990 1.00 97.56 84 ARG A CA 1
ATOM 620 C C . ARG A 1 84 ? 4.072 -9.505 0.375 1.00 97.56 84 ARG A C 1
ATOM 622 O O . ARG A 1 84 ? 4.160 -10.019 -0.734 1.00 97.56 84 ARG A O 1
ATOM 629 N N . VAL A 1 85 ? 2.921 -9.417 1.048 1.00 96.38 85 VAL A N 1
ATOM 630 C CA . VAL A 1 85 ? 1.667 -10.039 0.581 1.00 96.38 85 VAL A CA 1
ATOM 631 C C . VAL A 1 85 ? 1.269 -9.515 -0.799 1.00 96.38 85 VAL A C 1
ATOM 633 O O . VAL A 1 85 ? 0.955 -10.299 -1.693 1.00 96.38 85 VAL A O 1
ATOM 636 N N . VAL A 1 86 ? 1.330 -8.197 -1.001 1.00 96.88 86 VAL A N 1
ATOM 637 C CA . VAL A 1 86 ? 0.955 -7.581 -2.280 1.00 96.88 86 VAL A CA 1
ATOM 638 C C . VAL A 1 86 ? 1.920 -7.996 -3.398 1.00 96.88 86 VAL A C 1
ATOM 640 O O . VAL A 1 86 ? 1.479 -8.372 -4.485 1.00 96.88 86 VAL A O 1
ATOM 643 N N . VAL A 1 87 ? 3.235 -7.950 -3.152 1.00 97.31 87 VAL A N 1
ATOM 644 C CA . VAL A 1 87 ? 4.247 -8.347 -4.145 1.00 97.31 87 VAL A CA 1
ATOM 645 C C . VAL A 1 87 ? 4.101 -9.823 -4.510 1.00 97.31 87 VAL A C 1
ATOM 647 O O . VAL A 1 87 ? 4.128 -10.153 -5.695 1.00 97.31 87 VAL A O 1
ATOM 650 N N . ASP A 1 88 ? 3.917 -10.705 -3.530 1.00 96.44 88 ASP A N 1
ATOM 651 C CA . ASP A 1 88 ? 3.776 -12.144 -3.766 1.00 96.44 88 ASP A CA 1
ATOM 652 C C . ASP A 1 88 ? 2.503 -12.458 -4.562 1.00 96.44 88 ASP A C 1
ATOM 654 O O . ASP A 1 88 ? 2.560 -13.199 -5.551 1.00 96.44 88 ASP A O 1
ATOM 658 N N . TYR A 1 89 ? 1.377 -11.826 -4.213 1.00 95.19 89 TYR A N 1
ATOM 659 C CA . TYR A 1 89 ? 0.127 -11.972 -4.955 1.00 95.19 89 TYR A CA 1
ATOM 660 C C . TYR A 1 89 ? 0.276 -11.534 -6.417 1.00 95.19 89 TYR A C 1
ATOM 662 O O . TYR A 1 89 ? -0.007 -12.315 -7.323 1.00 95.19 89 TYR A O 1
ATOM 670 N N . PHE A 1 90 ? 0.772 -10.321 -6.680 1.00 95.75 90 PHE A N 1
ATOM 671 C CA . PHE A 1 90 ? 0.877 -9.809 -8.052 1.00 95.75 90 PHE A CA 1
ATOM 672 C C . PHE A 1 90 ? 2.030 -10.423 -8.858 1.00 95.75 90 PHE A C 1
ATOM 674 O O . PHE A 1 90 ? 2.027 -10.352 -10.088 1.00 95.75 90 PHE A O 1
ATOM 681 N N . ARG A 1 91 ? 3.009 -11.067 -8.212 1.00 95.44 91 ARG A N 1
ATOM 682 C CA . ARG A 1 91 ? 3.963 -11.948 -8.905 1.00 95.44 91 ARG A CA 1
ATOM 683 C C . ARG A 1 91 ? 3.290 -13.217 -9.406 1.00 95.44 91 ARG A C 1
ATOM 685 O O . ARG A 1 91 ? 3.558 -13.622 -10.535 1.00 95.44 91 ARG A O 1
ATOM 692 N N . LYS A 1 92 ? 2.435 -13.826 -8.579 1.00 93.94 92 LYS A N 1
ATOM 693 C CA . LYS A 1 92 ? 1.703 -15.051 -8.921 1.00 93.94 92 LYS A CA 1
ATOM 694 C C . LYS A 1 92 ? 0.578 -14.788 -9.926 1.00 93.94 92 LYS A C 1
ATOM 696 O O . LYS A 1 92 ? 0.409 -15.559 -10.865 1.00 93.94 92 LYS A O 1
ATOM 701 N N . TYR A 1 93 ? -0.143 -13.682 -9.760 1.00 92.56 93 TYR A N 1
ATOM 702 C CA . TYR A 1 93 ? -1.308 -13.308 -10.561 1.00 92.56 93 TYR A CA 1
ATOM 703 C C . TYR A 1 93 ? -1.150 -11.904 -11.163 1.00 92.56 93 TYR A C 1
ATOM 705 O O . TYR A 1 93 ? -1.900 -10.990 -10.803 1.00 92.56 93 TYR A O 1
ATOM 713 N N . PRO A 1 94 ? -0.196 -11.707 -12.089 1.00 93.94 94 PRO A N 1
ATOM 714 C CA . PRO A 1 94 ? 0.082 -10.396 -12.666 1.00 93.94 94 PRO A CA 1
ATOM 715 C C . PRO A 1 94 ? -1.153 -9.758 -13.327 1.00 93.94 94 PRO A C 1
ATOM 717 O O . PRO A 1 94 ? -1.964 -10.489 -13.904 1.00 93.94 94 PRO A O 1
ATOM 720 N N . PRO A 1 95 ? -1.278 -8.417 -13.282 1.00 93.75 95 PRO A N 1
ATOM 721 C CA . PRO A 1 95 ? -2.241 -7.677 -14.096 1.00 93.75 95 PRO A CA 1
ATOM 722 C C . PRO A 1 95 ? -1.979 -7.854 -15.594 1.00 93.75 95 PRO A C 1
ATOM 724 O O . PRO A 1 95 ? -0.818 -8.003 -16.001 1.00 93.75 95 PRO A O 1
ATOM 727 N N . ALA A 1 96 ? -3.026 -7.763 -16.413 1.00 92.88 96 ALA A N 1
ATOM 728 C CA . ALA A 1 96 ? -2.925 -7.856 -17.869 1.00 92.88 96 ALA A CA 1
ATOM 729 C C . ALA A 1 96 ? -2.038 -6.738 -18.443 1.00 92.88 96 ALA A C 1
ATOM 731 O O . ALA A 1 96 ? -1.124 -6.996 -19.228 1.00 92.88 96 ALA A O 1
ATOM 732 N N . GLU A 1 97 ? -2.234 -5.503 -17.976 1.00 90.38 97 GLU A N 1
ATOM 733 C CA . GLU A 1 97 ? -1.460 -4.328 -18.398 1.00 90.38 97 GLU A CA 1
ATOM 734 C C . GLU A 1 97 ? -0.240 -4.038 -17.503 1.00 90.38 97 GLU A C 1
ATOM 736 O O . GLU A 1 97 ? 0.098 -2.883 -17.221 1.00 90.38 97 GLU A O 1
ATOM 741 N N . ARG A 1 98 ? 0.463 -5.077 -17.031 1.00 93.12 98 ARG A N 1
ATOM 742 C CA . ARG A 1 98 ? 1.676 -4.869 -16.222 1.00 93.12 98 ARG A CA 1
ATOM 743 C C . ARG A 1 98 ? 2.801 -4.195 -17.018 1.00 93.12 98 ARG A C 1
ATOM 745 O O . ARG A 1 98 ? 3.052 -4.509 -18.179 1.00 93.12 98 ARG A O 1
ATOM 752 N N . VAL A 1 99 ? 3.546 -3.314 -16.351 1.00 92.00 99 VAL A N 1
ATOM 753 C CA . VAL A 1 99 ? 4.729 -2.637 -16.911 1.00 92.00 99 VAL A CA 1
ATOM 754 C C . VAL A 1 99 ? 5.999 -3.438 -16.652 1.00 92.00 99 VAL A C 1
ATOM 756 O O . VAL A 1 99 ? 6.863 -3.537 -17.520 1.00 92.00 99 VAL A O 1
ATOM 759 N N . SER A 1 100 ? 6.130 -4.012 -15.458 1.00 92.81 100 SER A N 1
ATOM 760 C CA . SER A 1 100 ? 7.254 -4.879 -15.110 1.00 92.81 100 SER A CA 1
ATOM 761 C C . SER A 1 100 ? 6.847 -5.901 -14.048 1.00 92.81 100 SER A C 1
ATOM 763 O O . SER A 1 100 ? 5.709 -5.906 -13.577 1.00 92.81 100 SER A O 1
ATOM 765 N N . MET A 1 101 ? 7.757 -6.808 -13.688 1.00 94.81 101 MET A N 1
ATOM 766 C CA . MET A 1 101 ? 7.517 -7.747 -12.592 1.00 94.81 101 MET A CA 1
ATOM 767 C C . MET A 1 101 ? 7.314 -6.987 -11.277 1.00 94.81 101 MET A C 1
ATOM 769 O O . MET A 1 101 ? 8.130 -6.127 -10.933 1.00 94.81 101 MET A O 1
ATOM 773 N N . SER A 1 102 ? 6.278 -7.352 -10.514 1.00 96.19 102 SER A N 1
ATOM 774 C CA . SER A 1 102 ? 6.056 -6.761 -9.197 1.00 96.19 102 SER A CA 1
ATOM 775 C C . SER A 1 102 ? 7.258 -7.019 -8.286 1.00 96.19 102 SER A C 1
ATOM 777 O O . SER A 1 102 ? 7.738 -8.144 -8.110 1.00 96.19 102 SER A O 1
ATOM 779 N N . LYS A 1 103 ? 7.800 -5.935 -7.751 1.00 95.88 103 LYS A N 1
ATOM 780 C CA . LYS A 1 103 ? 8.869 -5.897 -6.757 1.00 95.88 103 LYS A CA 1
ATOM 781 C C . LYS A 1 103 ? 8.775 -4.543 -6.084 1.00 95.88 103 LYS A C 1
ATOM 783 O O . LYS A 1 103 ? 8.435 -3.573 -6.755 1.00 95.88 103 LYS A O 1
ATOM 788 N N . PHE A 1 104 ? 9.099 -4.459 -4.804 1.00 96.31 104 PHE A N 1
ATOM 789 C CA . PHE A 1 104 ? 9.069 -3.186 -4.104 1.00 96.31 104 PHE A CA 1
ATOM 790 C C . PHE A 1 104 ? 10.039 -3.168 -2.942 1.00 96.31 104 PHE A C 1
ATOM 792 O O . PHE A 1 104 ? 10.206 -4.180 -2.266 1.00 96.31 104 PHE A O 1
ATOM 799 N N . ASN A 1 105 ? 10.656 -2.014 -2.714 1.00 94.75 105 ASN A N 1
ATOM 800 C CA . ASN A 1 105 ? 11.493 -1.798 -1.550 1.00 94.75 105 ASN A CA 1
ATOM 801 C C . ASN A 1 105 ? 11.263 -0.409 -0.947 1.00 94.75 105 ASN A C 1
ATOM 803 O O . ASN A 1 105 ? 11.165 0.584 -1.672 1.00 94.75 105 ASN A O 1
ATOM 807 N N . MET A 1 106 ? 11.218 -0.333 0.380 1.00 95.31 106 MET A N 1
ATOM 808 C CA . MET A 1 106 ? 11.229 0.943 1.092 1.00 95.31 106 MET A CA 1
ATOM 809 C C . MET A 1 106 ? 12.664 1.291 1.463 1.00 95.31 106 MET A C 1
ATOM 811 O O . MET A 1 106 ? 13.356 0.493 2.088 1.00 95.31 106 MET A O 1
ATOM 815 N N . ILE A 1 107 ? 13.109 2.472 1.043 1.00 95.44 107 ILE A N 1
ATOM 816 C CA . ILE A 1 107 ? 14.486 2.932 1.217 1.00 95.44 107 ILE A CA 1
ATOM 817 C C . ILE A 1 107 ? 14.486 4.071 2.245 1.00 95.44 107 ILE A C 1
ATOM 819 O O . ILE A 1 107 ? 13.970 5.155 1.943 1.00 95.44 107 ILE A O 1
ATOM 823 N N . PRO A 1 108 ? 15.061 3.875 3.447 1.00 93.19 108 PRO A N 1
ATOM 824 C CA . PRO A 1 108 ? 15.090 4.920 4.469 1.00 93.19 108 PRO A CA 1
ATOM 825 C C . PRO A 1 108 ? 15.988 6.100 4.079 1.00 93.19 108 PRO A C 1
ATOM 827 O O . PRO A 1 108 ? 15.624 7.263 4.275 1.00 93.19 108 PRO A O 1
ATOM 830 N N . SER A 1 109 ? 17.157 5.811 3.495 1.00 94.75 109 SER A N 1
ATOM 831 C CA . SER A 1 109 ? 18.143 6.824 3.121 1.00 94.75 109 SER A CA 1
ATOM 832 C C . SER A 1 109 ? 17.676 7.647 1.921 1.00 94.75 109 SER A C 1
ATOM 834 O O . SER A 1 109 ? 17.411 7.134 0.833 1.00 94.75 109 SER A O 1
ATOM 836 N N . LYS A 1 110 ? 17.618 8.969 2.101 1.00 92.94 110 LYS A N 1
ATOM 837 C CA . LYS A 1 110 ? 17.210 9.910 1.050 1.00 92.94 110 LYS A CA 1
ATOM 838 C C . LYS A 1 110 ? 18.164 9.900 -0.145 1.00 92.94 110 LYS A C 1
ATOM 840 O O . LYS A 1 110 ? 17.704 9.980 -1.283 1.00 92.94 110 LYS A O 1
ATOM 845 N N . GLU A 1 111 ? 19.469 9.832 0.103 1.00 96.19 111 GLU A N 1
ATOM 846 C CA . GLU A 1 111 ? 20.475 9.869 -0.965 1.00 96.19 111 GLU A CA 1
ATOM 847 C C . GLU A 1 111 ? 20.541 8.539 -1.719 1.00 96.19 111 GLU A C 1
ATOM 849 O O . GLU A 1 111 ? 20.614 8.527 -2.951 1.00 96.19 111 GLU A O 1
ATOM 854 N N . GLU A 1 112 ? 20.385 7.422 -1.007 1.00 96.25 112 GLU A N 1
ATOM 855 C CA . GLU A 1 112 ? 20.238 6.107 -1.627 1.00 96.25 112 GLU A CA 1
ATOM 856 C C . GLU A 1 112 ? 18.979 6.052 -2.499 1.00 96.25 112 GLU A C 1
ATOM 858 O O . GLU A 1 112 ? 19.058 5.690 -3.672 1.00 96.25 112 GLU A O 1
ATOM 863 N N . PHE A 1 113 ? 17.834 6.502 -1.974 1.00 95.69 113 PHE A N 1
ATOM 864 C CA . PHE A 1 113 ? 16.578 6.544 -2.721 1.00 95.69 113 PHE A CA 1
ATOM 865 C C . PHE A 1 113 ? 16.703 7.377 -4.000 1.00 95.69 113 PHE A C 1
ATOM 867 O O . PHE A 1 113 ? 16.293 6.929 -5.068 1.00 95.69 113 PHE A O 1
ATOM 874 N N . LYS A 1 114 ? 17.299 8.577 -3.931 1.00 95.69 114 LYS A N 1
ATOM 875 C CA . LYS A 1 114 ? 17.531 9.411 -5.123 1.00 95.69 114 LYS A CA 1
ATOM 876 C C . LYS A 1 114 ? 18.407 8.699 -6.150 1.00 95.69 114 LYS A C 1
ATOM 878 O O . LYS A 1 114 ? 18.089 8.736 -7.336 1.00 95.69 114 LYS A O 1
ATOM 883 N N . THR A 1 115 ? 19.486 8.063 -5.702 1.00 96.75 115 THR A N 1
ATOM 884 C CA . THR A 1 115 ? 20.428 7.359 -6.579 1.00 96.75 115 THR A CA 1
ATOM 885 C C . THR A 1 115 ? 19.743 6.183 -7.268 1.00 96.75 115 THR A C 1
ATOM 887 O O . THR A 1 115 ? 19.747 6.097 -8.496 1.00 96.75 115 THR A O 1
ATOM 890 N N . GLN A 1 116 ? 19.058 5.328 -6.506 1.00 96.00 116 GLN A N 1
ATOM 891 C CA . GLN A 1 116 ? 18.314 4.196 -7.058 1.00 96.00 116 GLN A CA 1
ATOM 892 C C . GLN A 1 116 ? 17.165 4.641 -7.971 1.00 96.00 116 GLN A C 1
ATOM 894 O O . GLN A 1 116 ? 16.928 4.013 -9.006 1.00 96.00 116 GLN A O 1
ATOM 899 N N . TRP A 1 117 ? 16.492 5.751 -7.646 1.00 95.31 117 TRP A N 1
ATOM 900 C CA . TRP A 1 117 ? 15.458 6.338 -8.494 1.00 95.31 117 TRP A CA 1
ATOM 901 C C . TRP A 1 117 ? 16.024 6.786 -9.846 1.00 95.31 117 TRP A C 1
ATOM 903 O O . TRP A 1 117 ? 15.445 6.503 -10.897 1.00 95.31 117 TRP A O 1
ATOM 913 N N . LEU A 1 118 ? 17.166 7.482 -9.833 1.00 96.00 118 LEU A N 1
ATOM 914 C CA . LEU A 1 118 ? 17.846 7.910 -11.053 1.00 96.00 118 LEU A CA 1
ATOM 915 C C . LEU A 1 118 ? 18.224 6.704 -11.914 1.00 96.00 118 LEU A C 1
ATOM 917 O O . LEU A 1 118 ? 17.900 6.695 -13.098 1.00 96.00 118 LEU A O 1
ATOM 921 N N . LEU A 1 119 ? 18.828 5.675 -11.318 1.00 96.12 119 LEU A N 1
ATOM 922 C CA . LEU A 1 119 ? 19.266 4.472 -12.029 1.00 96.12 119 LEU A CA 1
ATOM 923 C C . LEU A 1 119 ? 18.104 3.631 -12.571 1.00 96.12 119 LEU A C 1
ATOM 925 O O . LEU A 1 119 ? 18.201 3.101 -13.673 1.00 96.12 119 LEU A O 1
ATOM 929 N N . SER A 1 120 ? 17.004 3.518 -11.826 1.00 92.56 120 SER A N 1
ATOM 930 C CA . SER A 1 120 ? 15.899 2.616 -12.185 1.00 92.56 120 SER A CA 1
ATOM 931 C C . SER A 1 120 ? 14.868 3.251 -13.118 1.00 92.56 120 SER A C 1
ATOM 933 O O . SER A 1 120 ? 14.260 2.543 -13.914 1.00 92.56 120 SER A O 1
ATOM 935 N N . TYR A 1 121 ? 14.661 4.571 -13.038 1.00 92.12 121 TYR A N 1
ATOM 936 C CA . TYR A 1 121 ? 13.593 5.258 -13.780 1.00 92.12 121 TYR A CA 1
ATOM 937 C C . TYR A 1 121 ? 14.116 6.288 -14.777 1.00 92.12 121 TYR A C 1
ATOM 939 O O . TYR A 1 121 ? 13.661 6.348 -15.920 1.00 92.12 121 TYR A O 1
ATOM 947 N N . VAL A 1 122 ? 15.065 7.130 -14.359 1.00 94.25 122 VAL A N 1
ATOM 948 C CA . VAL A 1 122 ? 15.504 8.265 -15.183 1.00 94.25 122 VAL A CA 1
ATOM 949 C C . VAL A 1 122 ? 16.489 7.803 -16.247 1.00 94.25 122 VAL A C 1
ATOM 951 O O . VAL A 1 122 ? 16.251 8.041 -17.432 1.00 94.25 122 VAL A O 1
ATOM 954 N N . PHE A 1 123 ? 17.546 7.105 -15.837 1.00 95.75 123 PHE A N 1
ATOM 955 C CA . PHE A 1 123 ? 18.629 6.665 -16.705 1.00 95.75 123 PHE A CA 1
ATOM 956 C C . PHE A 1 123 ? 18.140 5.811 -17.886 1.00 95.75 123 PHE A C 1
ATOM 958 O O . PHE A 1 123 ? 18.435 6.200 -19.017 1.00 95.75 123 PHE A O 1
ATOM 965 N N . PRO A 1 124 ? 17.312 4.756 -17.706 1.00 93.75 124 PRO A N 1
ATOM 966 C CA . PRO A 1 124 ? 16.846 3.945 -18.829 1.00 93.75 124 PRO A CA 1
ATOM 967 C C . PRO A 1 124 ? 16.044 4.773 -19.832 1.00 93.75 124 PRO A C 1
ATOM 969 O O . PRO A 1 124 ? 16.229 4.650 -21.038 1.00 93.75 124 PRO A O 1
ATOM 972 N N . SER A 1 125 ? 15.191 5.679 -19.344 1.00 93.88 125 SER A N 1
ATOM 973 C CA . SER A 1 125 ? 14.377 6.533 -20.210 1.00 93.88 125 SER A CA 1
ATOM 974 C C . SER A 1 125 ? 15.210 7.534 -21.020 1.00 93.88 125 SER A C 1
ATOM 976 O O . SER A 1 125 ? 14.880 7.848 -22.164 1.00 93.88 125 SER A O 1
ATOM 978 N N . VAL A 1 126 ? 16.302 8.046 -20.446 1.00 95.50 126 VAL A N 1
ATOM 979 C CA . VAL A 1 126 ? 17.234 8.935 -21.146 1.00 95.50 126 VAL A CA 1
ATOM 980 C C . VAL A 1 126 ? 18.041 8.147 -22.166 1.00 95.50 126 VAL A C 1
ATOM 982 O O . VAL A 1 126 ? 18.039 8.546 -23.326 1.00 95.50 126 VAL A O 1
ATOM 985 N N . ALA A 1 127 ? 18.626 7.015 -21.766 1.00 96.12 127 ALA A N 1
ATOM 986 C CA . ALA A 1 127 ? 19.405 6.142 -22.638 1.00 96.12 127 ALA A CA 1
ATOM 987 C C . ALA A 1 127 ? 18.594 5.676 -23.855 1.00 96.12 127 ALA A C 1
ATOM 989 O O . ALA A 1 127 ? 19.061 5.782 -24.988 1.00 96.12 127 ALA A O 1
ATOM 990 N N . MET A 1 128 ? 17.345 5.246 -23.641 1.00 94.88 128 MET A N 1
ATOM 991 C CA . MET A 1 128 ? 16.442 4.901 -24.737 1.00 94.88 128 MET A CA 1
ATOM 992 C C . MET A 1 128 ? 16.214 6.107 -25.652 1.00 94.88 128 MET A C 1
ATOM 994 O O . MET A 1 128 ? 16.474 6.053 -26.846 1.00 94.88 128 MET A O 1
ATOM 998 N N . SER A 1 129 ? 15.825 7.256 -25.106 1.00 95.38 129 SER A N 1
ATOM 999 C CA . SER A 1 129 ? 15.578 8.443 -25.930 1.00 95.38 129 SER A CA 1
ATOM 1000 C C . SER A 1 129 ? 16.801 8.899 -26.741 1.00 95.38 129 SER A C 1
ATOM 1002 O O . SER A 1 129 ? 16.625 9.380 -27.857 1.00 95.38 129 SER A O 1
ATOM 1004 N N . THR A 1 130 ? 18.020 8.773 -26.206 1.00 96.50 130 THR A N 1
ATOM 1005 C CA . THR A 1 130 ? 19.254 9.130 -26.923 1.00 96.50 130 THR A CA 1
ATOM 1006 C C . THR A 1 130 ? 19.594 8.123 -28.014 1.00 96.50 130 THR A C 1
ATOM 1008 O O . THR A 1 130 ? 19.913 8.535 -29.126 1.00 96.50 130 THR A O 1
ATOM 1011 N N . LEU A 1 131 ? 19.474 6.822 -27.730 1.00 96.81 131 LEU A N 1
ATOM 1012 C CA . LEU A 1 131 ? 19.725 5.766 -28.713 1.00 96.81 131 LEU A CA 1
ATOM 1013 C C . LEU A 1 131 ? 18.707 5.812 -29.852 1.00 96.81 131 LEU A C 1
ATOM 1015 O O . LEU A 1 131 ? 19.094 5.737 -31.010 1.00 96.81 131 LEU A O 1
ATOM 1019 N N . GLY A 1 132 ? 17.428 6.026 -29.538 1.00 96.69 132 GLY A N 1
ATOM 1020 C CA . GLY A 1 132 ? 16.376 6.140 -30.546 1.00 96.69 132 GLY A CA 1
ATOM 1021 C C . GLY A 1 132 ? 16.616 7.312 -31.497 1.00 96.69 132 GLY A C 1
ATOM 1022 O O . GLY A 1 132 ? 16.470 7.162 -32.702 1.00 96.69 132 GLY A O 1
ATOM 1023 N N . LYS A 1 133 ? 17.091 8.458 -30.988 1.00 96.25 133 LYS A N 1
ATOM 1024 C CA . LYS A 1 133 ? 17.493 9.593 -31.838 1.00 96.25 133 LYS A CA 1
ATOM 1025 C C . LYS A 1 133 ? 18.716 9.282 -32.700 1.00 96.25 133 LYS A C 1
ATOM 1027 O O . LYS A 1 133 ? 18.736 9.665 -33.862 1.00 96.25 133 LYS A O 1
ATOM 1032 N N . ALA A 1 134 ? 19.719 8.606 -32.141 1.00 97.31 134 ALA A N 1
ATOM 1033 C CA . ALA A 1 134 ? 20.935 8.247 -32.869 1.00 97.31 134 ALA A CA 1
ATOM 1034 C C . ALA A 1 134 ? 20.675 7.219 -33.984 1.00 97.31 134 ALA A C 1
ATOM 1036 O O . ALA A 1 134 ? 21.291 7.296 -35.041 1.00 97.31 134 ALA A O 1
ATOM 1037 N N . LEU A 1 135 ? 19.751 6.283 -33.754 1.00 96.69 135 LEU A N 1
ATOM 1038 C CA . LEU A 1 135 ? 19.375 5.223 -34.694 1.00 96.69 135 LEU A CA 1
ATOM 1039 C C . LEU A 1 135 ? 18.183 5.594 -35.593 1.00 96.69 135 LEU A C 1
ATOM 1041 O O . LEU A 1 135 ? 17.763 4.769 -36.397 1.00 96.69 135 LEU A O 1
ATOM 1045 N N . ALA A 1 136 ? 17.623 6.800 -35.442 1.00 95.56 136 ALA A N 1
ATOM 1046 C CA . ALA A 1 136 ? 16.366 7.219 -36.068 1.00 95.56 136 ALA A CA 1
ATOM 1047 C C . ALA A 1 136 ? 15.190 6.236 -35.833 1.00 95.56 136 ALA A C 1
ATOM 1049 O O . ALA A 1 136 ? 14.304 6.090 -36.671 1.00 95.56 136 ALA A O 1
ATOM 1050 N N . ASP A 1 137 ? 15.167 5.577 -34.671 1.00 96.50 137 ASP A N 1
ATOM 1051 C CA . ASP A 1 137 ? 14.115 4.646 -34.259 1.00 96.50 137 ASP A CA 1
ATOM 1052 C C . ASP A 1 137 ? 13.021 5.385 -33.471 1.00 96.50 137 ASP A C 1
ATOM 1054 O O . ASP A 1 137 ? 13.141 5.668 -32.271 1.00 96.50 137 ASP A O 1
ATOM 1058 N N . GLU A 1 138 ? 11.914 5.683 -34.152 1.00 94.88 138 GLU A N 1
ATOM 1059 C CA . GLU A 1 138 ? 10.751 6.330 -33.545 1.00 94.88 138 GLU A CA 1
ATOM 1060 C C . GLU A 1 138 ? 10.066 5.486 -32.465 1.00 94.88 138 GLU A C 1
ATOM 1062 O O . GLU A 1 138 ? 9.503 6.033 -31.511 1.00 94.88 138 GLU A O 1
ATOM 1067 N N . GLN A 1 139 ? 10.069 4.157 -32.593 1.00 95.06 139 GLN A N 1
ATOM 1068 C CA . GLN A 1 139 ? 9.422 3.279 -31.620 1.00 95.06 139 GLN A CA 1
ATOM 1069 C C . GLN A 1 139 ? 10.142 3.364 -30.276 1.00 95.06 139 GLN A C 1
ATOM 1071 O O . GLN A 1 139 ? 9.496 3.465 -29.228 1.00 95.06 139 GLN A O 1
ATOM 1076 N N . LEU A 1 140 ? 11.469 3.391 -30.308 1.00 94.44 140 LEU A N 1
ATOM 1077 C CA . LEU A 1 140 ? 12.306 3.496 -29.122 1.00 94.44 140 LEU A CA 1
ATOM 1078 C C . LEU A 1 140 ? 12.150 4.873 -28.444 1.00 94.44 140 LEU A C 1
ATOM 1080 O O . LEU A 1 140 ? 12.063 4.964 -27.215 1.00 94.44 140 LEU A O 1
ATOM 1084 N N . ILE A 1 141 ? 11.986 5.943 -29.231 1.00 95.00 141 ILE A N 1
ATOM 1085 C CA . ILE A 1 141 ? 11.635 7.279 -28.717 1.00 95.00 141 ILE A CA 1
ATOM 1086 C C . ILE A 1 141 ? 10.264 7.256 -28.018 1.00 95.00 141 ILE A C 1
ATOM 1088 O O . ILE A 1 141 ? 10.155 7.712 -26.875 1.00 95.00 141 ILE A O 1
ATOM 1092 N N . ARG A 1 142 ? 9.235 6.664 -28.644 1.00 95.19 142 ARG A N 1
ATOM 1093 C CA . ARG A 1 142 ? 7.887 6.536 -28.052 1.00 95.19 142 ARG A CA 1
ATOM 1094 C C . ARG A 1 142 ? 7.902 5.739 -26.741 1.00 95.19 142 ARG A C 1
ATOM 1096 O O . ARG A 1 142 ? 7.254 6.127 -25.766 1.00 95.19 142 ARG A O 1
ATOM 1103 N N . GLN A 1 143 ? 8.668 4.649 -26.676 1.00 92.75 143 GLN A N 1
ATOM 1104 C CA . GLN A 1 143 ? 8.839 3.863 -25.448 1.00 92.75 143 GLN A CA 1
ATOM 1105 C C . GLN A 1 143 ? 9.499 4.682 -24.330 1.00 92.75 143 GLN A C 1
ATOM 1107 O O . GLN A 1 143 ? 9.030 4.660 -23.187 1.00 92.75 143 GLN A O 1
ATOM 1112 N N . ALA A 1 144 ? 10.535 5.462 -24.655 1.00 94.62 144 ALA A N 1
ATOM 1113 C CA . ALA A 1 144 ? 11.194 6.346 -23.699 1.00 94.62 144 ALA A CA 1
ATOM 1114 C C . ALA A 1 144 ? 10.232 7.397 -23.118 1.00 94.62 144 ALA A C 1
ATOM 1116 O O . ALA A 1 144 ? 10.228 7.646 -21.909 1.00 94.62 144 ALA A O 1
ATOM 1117 N N . GLU A 1 145 ? 9.386 8.000 -23.954 1.00 94.94 145 GLU A N 1
ATOM 1118 C CA . GLU A 1 145 ? 8.375 8.971 -23.521 1.00 94.94 145 GLU A CA 1
ATOM 1119 C C . GLU A 1 145 ? 7.311 8.347 -22.618 1.00 94.94 145 GLU A C 1
ATOM 1121 O O . GLU A 1 145 ? 6.983 8.916 -21.567 1.00 94.94 145 GLU A O 1
ATOM 1126 N N . ARG A 1 146 ? 6.826 7.147 -22.966 1.00 93.12 146 ARG A N 1
ATOM 1127 C CA . ARG A 1 146 ? 5.896 6.381 -22.126 1.00 93.12 146 ARG A CA 1
ATOM 1128 C C . ARG A 1 146 ? 6.500 6.116 -20.748 1.00 93.12 146 ARG A C 1
ATOM 1130 O O . ARG A 1 146 ? 5.865 6.422 -19.738 1.00 93.12 146 ARG A O 1
ATOM 1137 N N . LEU A 1 147 ? 7.743 5.635 -20.690 1.00 92.25 147 LEU A N 1
ATOM 1138 C CA . LEU A 1 147 ? 8.442 5.382 -19.427 1.00 92.25 147 LEU A CA 1
ATOM 1139 C C . LEU A 1 147 ? 8.655 6.658 -18.609 1.00 92.25 147 LEU A C 1
ATOM 1141 O O . LEU A 1 147 ? 8.437 6.642 -17.397 1.00 92.25 147 LEU A O 1
ATOM 1145 N N . ARG A 1 148 ? 8.997 7.789 -19.242 1.00 94.44 148 ARG A N 1
ATOM 1146 C CA . ARG A 1 148 ? 9.081 9.091 -18.551 1.00 94.44 148 ARG A CA 1
ATOM 1147 C C . ARG A 1 148 ? 7.738 9.526 -17.982 1.00 94.44 148 ARG A C 1
ATOM 1149 O O . ARG A 1 148 ? 7.693 10.076 -16.883 1.00 94.44 148 ARG A O 1
ATOM 1156 N N . SER A 1 149 ? 6.652 9.340 -18.729 1.00 94.69 149 SER A N 1
ATOM 1157 C CA . SER A 1 149 ? 5.299 9.684 -18.281 1.00 94.69 149 SER A CA 1
ATOM 1158 C C . SER A 1 149 ? 4.906 8.869 -17.047 1.00 94.69 149 SER A C 1
ATOM 1160 O O . SER A 1 149 ? 4.560 9.439 -16.010 1.00 94.69 149 SER A O 1
ATOM 1162 N N . ILE A 1 150 ? 5.074 7.547 -17.122 1.00 91.94 150 ILE A N 1
ATOM 1163 C CA . ILE A 1 150 ? 4.806 6.617 -16.019 1.00 91.94 150 ILE A CA 1
ATOM 1164 C C . ILE A 1 150 ? 5.671 6.961 -14.799 1.00 91.94 150 ILE A C 1
ATOM 1166 O O . ILE A 1 150 ? 5.144 7.132 -13.701 1.00 91.94 150 ILE A O 1
ATOM 1170 N N . SER A 1 151 ? 6.975 7.176 -14.994 1.00 92.12 151 SER A N 1
ATOM 1171 C CA . SER A 1 151 ? 7.907 7.530 -13.913 1.00 92.12 151 SER A CA 1
ATOM 1172 C C . SER A 1 151 ? 7.531 8.845 -13.225 1.00 92.12 151 SER A C 1
ATOM 1174 O O . SER A 1 151 ? 7.630 8.958 -12.005 1.00 92.12 151 SER A O 1
ATOM 1176 N N . ARG A 1 152 ? 7.067 9.857 -13.975 1.00 93.38 152 ARG A N 1
ATOM 1177 C CA . ARG A 1 152 ? 6.599 11.128 -13.395 1.00 93.38 152 ARG A CA 1
ATOM 1178 C C . ARG A 1 152 ? 5.360 10.934 -12.524 1.00 93.38 152 ARG A C 1
ATOM 1180 O O . ARG A 1 152 ? 5.317 11.473 -11.419 1.00 93.38 152 ARG A O 1
ATOM 1187 N N . ARG A 1 153 ? 4.385 10.148 -12.993 1.00 92.00 153 ARG A N 1
ATOM 1188 C CA . ARG A 1 153 ? 3.173 9.818 -12.224 1.00 92.00 153 ARG A CA 1
ATOM 1189 C C . ARG A 1 153 ? 3.524 9.050 -10.949 1.00 92.00 153 ARG A C 1
ATOM 1191 O O . ARG A 1 153 ? 3.102 9.452 -9.868 1.00 92.00 153 ARG A O 1
ATOM 1198 N N . ALA A 1 154 ? 4.383 8.036 -11.060 1.00 91.62 154 ALA A N 1
ATOM 1199 C CA . ALA A 1 154 ? 4.894 7.270 -9.924 1.00 91.62 154 ALA A CA 1
ATOM 1200 C C . ALA A 1 154 ? 5.602 8.172 -8.895 1.00 91.62 154 ALA A C 1
ATOM 1202 O O . ALA A 1 154 ? 5.308 8.103 -7.702 1.00 91.62 154 ALA A O 1
ATOM 1203 N N . LYS A 1 155 ? 6.465 9.094 -9.348 1.00 92.38 155 LYS A N 1
ATOM 1204 C CA . LYS A 1 155 ? 7.138 10.065 -8.468 1.00 92.38 155 LYS A CA 1
ATOM 1205 C C . LYS A 1 155 ? 6.151 10.971 -7.731 1.00 92.38 155 LYS A C 1
ATOM 1207 O O . LYS A 1 155 ? 6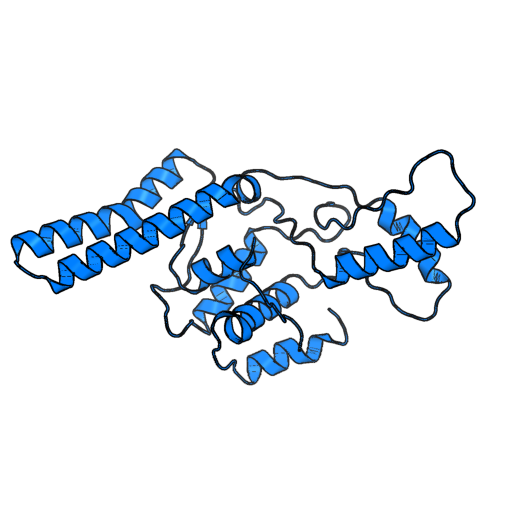.373 11.282 -6.563 1.00 92.38 155 LYS A O 1
ATOM 1212 N N . SER A 1 156 ? 5.085 11.412 -8.404 1.00 92.38 156 SER A N 1
ATOM 1213 C CA . SER A 1 156 ? 4.045 12.241 -7.782 1.00 92.38 156 SER A CA 1
ATOM 1214 C C . SER A 1 156 ? 3.311 11.481 -6.684 1.00 92.38 156 SER A C 1
ATOM 1216 O O . SER A 1 156 ? 3.091 12.038 -5.612 1.00 92.38 156 SER A O 1
ATOM 1218 N N . LEU A 1 157 ? 2.989 10.206 -6.924 1.00 90.50 157 LEU A N 1
ATOM 1219 C CA . LEU A 1 157 ? 2.334 9.357 -5.933 1.00 90.50 157 LEU A CA 1
ATOM 1220 C C . LEU A 1 157 ? 3.223 9.165 -4.698 1.00 90.50 157 LEU A C 1
ATOM 1222 O O . LEU A 1 157 ? 2.774 9.412 -3.583 1.00 90.50 157 LEU A O 1
ATOM 1226 N N . VAL A 1 158 ? 4.504 8.826 -4.895 1.00 91.00 158 VAL A N 1
ATOM 1227 C CA . VAL A 1 158 ? 5.476 8.688 -3.793 1.00 91.00 158 VAL A CA 1
ATOM 1228 C C . VAL A 1 158 ? 5.620 9.988 -3.010 1.00 91.00 158 VAL A C 1
ATOM 1230 O O . VAL A 1 158 ? 5.679 9.962 -1.788 1.00 91.00 158 VAL A O 1
ATOM 1233 N N . LYS A 1 159 ? 5.657 11.141 -3.686 1.00 91.00 159 LYS A N 1
ATOM 1234 C CA . LYS A 1 159 ? 5.732 12.439 -3.005 1.00 91.00 159 LYS A CA 1
ATOM 1235 C C . LYS A 1 159 ? 4.470 12.724 -2.185 1.00 91.00 159 LYS A C 1
ATOM 1237 O O . LYS A 1 159 ? 4.586 13.223 -1.072 1.00 91.00 159 LYS A O 1
ATOM 1242 N N . CYS A 1 160 ? 3.293 12.431 -2.735 1.00 89.81 160 CYS A N 1
ATOM 1243 C CA . CYS A 1 160 ? 2.010 12.641 -2.065 1.00 89.81 160 CYS A CA 1
ATOM 1244 C C . CYS A 1 160 ? 1.874 11.761 -0.817 1.00 89.81 160 CYS A C 1
ATOM 1246 O O . CYS A 1 160 ? 1.455 12.246 0.229 1.00 89.81 160 CYS A O 1
ATOM 1248 N N . LEU A 1 161 ? 2.293 10.498 -0.914 1.00 86.31 161 LEU A N 1
ATOM 1249 C CA . LEU A 1 161 ? 2.151 9.514 0.159 1.00 86.31 161 LEU A CA 1
ATOM 1250 C C . LEU A 1 161 ? 3.395 9.393 1.052 1.00 86.31 161 LEU A C 1
ATOM 1252 O O . LEU A 1 161 ? 3.390 8.638 2.020 1.00 86.31 161 LEU A O 1
ATOM 1256 N N . GLY A 1 162 ? 4.434 10.185 0.774 1.00 88.19 162 GLY A N 1
ATOM 1257 C CA . GLY A 1 162 ? 5.679 10.236 1.538 1.00 88.19 162 GLY A CA 1
ATOM 1258 C C . GLY A 1 162 ? 5.472 10.374 3.048 1.00 88.19 162 GLY A C 1
ATOM 1259 O O . GLY A 1 162 ? 6.072 9.595 3.782 1.00 88.19 162 GLY A O 1
ATOM 1260 N N . PRO A 1 163 ? 4.593 11.270 3.547 1.00 88.38 163 PRO A N 1
ATOM 1261 C CA . PRO A 1 163 ? 4.333 11.369 4.979 1.00 88.38 163 PRO A CA 1
ATOM 1262 C C . PRO A 1 163 ? 3.956 10.027 5.626 1.00 88.38 163 PRO A C 1
ATOM 1264 O O . PRO A 1 163 ? 4.493 9.729 6.684 1.00 88.38 163 PRO A O 1
ATOM 1267 N N . PHE A 1 164 ? 3.134 9.200 4.970 1.00 85.00 164 PHE A N 1
ATOM 1268 C CA . PHE A 1 164 ? 2.646 7.915 5.496 1.00 85.00 164 PHE A CA 1
ATOM 1269 C C . PHE A 1 164 ? 3.709 6.808 5.544 1.00 85.00 164 PHE A C 1
ATOM 1271 O O . PHE A 1 164 ? 3.635 5.922 6.386 1.00 85.00 164 PHE A O 1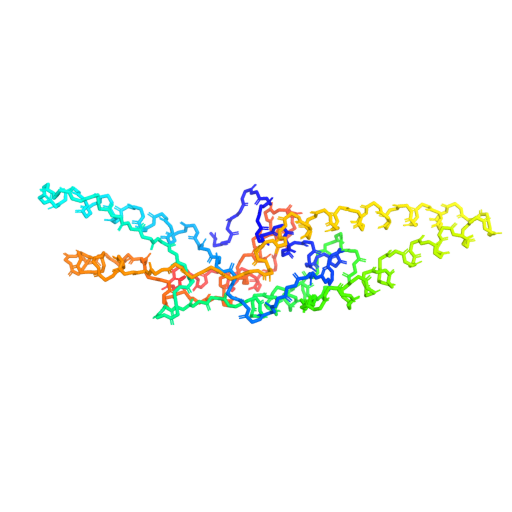
ATOM 1278 N N . GLY A 1 165 ? 4.695 6.833 4.643 1.00 85.88 165 GLY A N 1
ATOM 1279 C CA . GLY A 1 165 ? 5.790 5.851 4.640 1.00 85.88 165 GLY A CA 1
ATOM 1280 C C . GLY A 1 165 ? 7.020 6.292 5.440 1.00 85.88 165 GLY A C 1
ATOM 1281 O O . GLY A 1 165 ? 7.818 5.467 5.889 1.00 85.88 165 GLY A O 1
ATOM 1282 N N . GLU A 1 166 ? 7.214 7.603 5.591 1.00 88.75 166 GLU A N 1
ATOM 1283 C CA . GLU A 1 166 ? 8.408 8.191 6.205 1.00 88.75 166 GLU A CA 1
ATOM 1284 C C . GLU A 1 166 ? 8.254 8.475 7.698 1.00 88.75 166 GLU A C 1
ATOM 1286 O O . GLU A 1 166 ? 9.261 8.609 8.394 1.00 88.75 166 GLU A O 1
ATOM 1291 N N . ARG A 1 167 ? 7.020 8.606 8.179 1.00 90.06 167 ARG A N 1
ATOM 1292 C CA . ARG A 1 167 ? 6.696 8.893 9.575 1.00 90.06 167 ARG A CA 1
ATOM 1293 C C . ARG A 1 167 ? 5.797 7.793 10.115 1.00 90.06 167 ARG A C 1
ATOM 1295 O O . ARG A 1 167 ? 5.194 7.048 9.353 1.00 90.06 167 ARG A O 1
ATOM 1302 N N . GLU A 1 168 ? 5.736 7.718 11.431 1.00 89.50 168 GLU A N 1
ATOM 1303 C CA . GLU A 1 168 ? 4.872 6.803 12.158 1.00 89.50 168 GLU A CA 1
ATOM 1304 C C . GLU A 1 168 ? 4.026 7.628 13.124 1.00 89.50 168 GLU A C 1
ATOM 1306 O O . GLU A 1 168 ? 4.535 8.539 13.786 1.00 89.50 168 GLU A O 1
ATOM 1311 N N . TRP A 1 169 ? 2.730 7.331 13.167 1.00 89.06 169 TRP A N 1
ATOM 1312 C CA . TRP A 1 169 ? 1.796 7.924 14.112 1.00 89.06 169 TRP A CA 1
ATOM 1313 C C . TRP A 1 169 ? 1.117 6.800 14.867 1.00 89.06 169 TRP A C 1
ATOM 1315 O O . TRP A 1 169 ? 0.573 5.882 14.262 1.00 89.06 169 TRP A O 1
ATOM 1325 N N . ILE A 1 170 ? 1.188 6.881 16.190 1.00 91.06 170 ILE A N 1
ATOM 1326 C CA . ILE A 1 170 ? 0.605 5.894 17.083 1.00 91.06 170 ILE A CA 1
ATOM 1327 C C . ILE A 1 170 ? -0.573 6.549 17.792 1.00 91.06 170 ILE A C 1
ATOM 1329 O O . ILE A 1 170 ? -0.406 7.439 18.624 1.00 91.06 170 ILE A O 1
ATOM 1333 N N . PHE A 1 171 ? -1.769 6.106 17.432 1.00 89.06 171 PHE A N 1
ATOM 1334 C CA . PHE A 1 171 ? -3.023 6.442 18.084 1.00 89.06 171 PHE A CA 1
ATOM 1335 C C . PHE A 1 171 ? -3.373 5.362 19.099 1.00 89.06 171 PHE A C 1
ATOM 1337 O O . PHE A 1 171 ? -3.442 4.182 18.756 1.00 89.06 171 PHE A O 1
ATOM 1344 N N . HIS A 1 172 ? -3.604 5.777 20.343 1.00 87.94 172 HIS A N 1
ATOM 1345 C CA . HIS A 1 172 ? -4.035 4.881 21.407 1.00 87.94 172 HIS A CA 1
ATOM 1346 C C . HIS A 1 172 ? -5.512 4.503 21.250 1.00 87.94 172 HIS A C 1
ATOM 1348 O O . HIS A 1 172 ? -6.372 5.371 21.069 1.00 87.94 172 HIS A O 1
ATOM 1354 N N . ALA A 1 173 ? -5.794 3.208 21.376 1.00 85.00 173 ALA A N 1
ATOM 1355 C CA . ALA A 1 173 ? -7.113 2.602 21.224 1.00 85.00 173 ALA A CA 1
ATOM 1356 C C . ALA A 1 173 ? -7.793 2.323 22.582 1.00 85.00 173 ALA A C 1
ATOM 1358 O O . ALA A 1 173 ? -8.483 1.319 22.742 1.00 85.00 173 ALA A O 1
ATOM 1359 N N . ASP A 1 174 ? -7.606 3.204 23.573 1.00 83.00 174 ASP A N 1
ATOM 1360 C CA . ASP A 1 174 ? -8.144 3.027 24.939 1.00 83.00 174 ASP A CA 1
ATOM 1361 C C . ASP A 1 174 ? -9.682 2.941 24.972 1.00 83.00 174 ASP A C 1
ATOM 1363 O O . ASP A 1 174 ? -10.274 2.353 25.875 1.00 83.00 174 ASP A O 1
ATOM 1367 N N . SER A 1 175 ? -10.354 3.515 23.971 1.00 76.75 175 SER A N 1
ATOM 1368 C CA . SER A 1 175 ? -11.810 3.448 23.838 1.00 76.75 175 SER A CA 1
ATOM 1369 C C . SER A 1 175 ? -12.336 2.039 23.567 1.00 76.75 175 SER A C 1
ATOM 1371 O O . SER A 1 175 ? -13.499 1.773 23.871 1.00 76.75 175 SER A O 1
ATOM 1373 N N . ASN A 1 176 ? -11.511 1.134 23.030 1.00 76.19 176 ASN A N 1
ATOM 1374 C CA . ASN A 1 176 ? -11.948 -0.214 22.664 1.00 76.19 176 ASN A CA 1
ATOM 1375 C C . ASN A 1 176 ? -12.382 -1.016 23.893 1.00 76.19 176 ASN A C 1
ATOM 1377 O O . ASN A 1 176 ? -13.382 -1.722 23.823 1.00 76.19 176 ASN A O 1
ATOM 1381 N N . ASP A 1 177 ? -11.717 -0.841 25.038 1.00 76.06 177 ASP A N 1
ATOM 1382 C CA . ASP A 1 177 ? -12.090 -1.517 26.288 1.00 76.06 177 ASP A CA 1
ATOM 1383 C C . ASP A 1 177 ? -13.486 -1.086 26.766 1.00 76.06 177 ASP A C 1
ATOM 1385 O O . ASP A 1 177 ? -14.298 -1.902 27.216 1.00 76.06 177 ASP A O 1
ATOM 1389 N N . VAL A 1 178 ? -13.799 0.206 26.610 1.00 75.50 178 VAL A N 1
ATOM 1390 C CA . VAL A 1 178 ? -15.115 0.766 26.945 1.00 75.50 178 VAL A CA 1
ATOM 1391 C C . VAL A 1 178 ? -16.180 0.204 26.008 1.00 75.50 178 VAL A C 1
ATOM 1393 O O . VAL A 1 178 ? -17.222 -0.253 26.481 1.00 75.50 178 VAL A O 1
ATOM 1396 N N . LEU A 1 179 ? -15.924 0.181 24.698 1.00 78.31 179 LEU A N 1
ATOM 1397 C CA . LEU A 1 179 ? -16.865 -0.373 23.721 1.00 78.31 179 LEU A CA 1
ATOM 1398 C C . LEU A 1 179 ? -17.083 -1.877 23.928 1.00 78.31 179 LEU A C 1
ATOM 1400 O O . LEU A 1 179 ? -18.227 -2.323 23.987 1.00 78.31 179 LEU A O 1
ATOM 1404 N N . ALA A 1 180 ? -16.012 -2.643 24.137 1.00 74.81 180 ALA A N 1
ATOM 1405 C CA . ALA A 1 180 ? -16.077 -4.076 24.401 1.00 74.81 180 ALA A CA 1
ATOM 1406 C C . ALA A 1 180 ? -16.896 -4.391 25.662 1.00 74.81 180 ALA A C 1
ATOM 1408 O O . ALA A 1 180 ? -17.686 -5.333 25.673 1.00 74.81 180 ALA A O 1
ATOM 1409 N N . SER A 1 181 ? -16.769 -3.583 26.722 1.00 74.25 181 SER A N 1
ATOM 1410 C CA . SER A 1 181 ? -17.559 -3.764 27.948 1.00 74.25 181 SER A CA 1
ATOM 1411 C C . SER A 1 181 ? -19.068 -3.603 27.728 1.00 74.25 181 SER A C 1
ATOM 1413 O O . SER A 1 181 ? -19.856 -4.306 28.358 1.00 74.25 181 SER A O 1
ATOM 1415 N N . LEU A 1 182 ? -19.475 -2.730 26.803 1.00 69.94 182 LEU A N 1
ATOM 1416 C CA . LEU A 1 182 ? -20.880 -2.501 26.462 1.00 69.94 182 LEU A CA 1
ATOM 1417 C C . LEU A 1 182 ? -21.447 -3.624 25.589 1.00 69.94 182 LEU A C 1
ATOM 1419 O O . LEU A 1 182 ? -22.620 -3.981 25.726 1.00 69.94 182 LEU A O 1
ATOM 1423 N N . LEU A 1 183 ? -20.607 -4.199 24.728 1.00 71.62 183 LEU A N 1
ATOM 1424 C CA . LEU A 1 183 ? -20.969 -5.298 23.835 1.00 71.62 183 LEU A CA 1
ATOM 1425 C C . LEU A 1 183 ? -21.178 -6.628 24.564 1.00 71.62 183 LEU A C 1
ATOM 1427 O O . LEU A 1 183 ? -21.999 -7.416 24.116 1.00 71.62 183 LEU A O 1
ATOM 1431 N N . LYS A 1 184 ? -20.557 -6.844 25.736 1.00 67.06 184 LYS A N 1
ATOM 1432 C CA . LYS A 1 184 ? -20.758 -8.052 26.574 1.00 67.06 184 LYS A CA 1
ATOM 1433 C C . LYS A 1 184 ? -22.217 -8.327 26.975 1.00 67.06 184 LYS A C 1
ATOM 1435 O O . LYS A 1 184 ? -22.499 -9.389 27.515 1.00 67.06 184 LYS A O 1
ATOM 1440 N N . SER A 1 185 ? -23.118 -7.364 26.773 1.00 62.16 185 SER A N 1
ATOM 1441 C CA . SER A 1 185 ? -24.552 -7.493 27.057 1.00 62.16 185 SER A CA 1
ATOM 1442 C C . SER A 1 185 ? -25.400 -7.9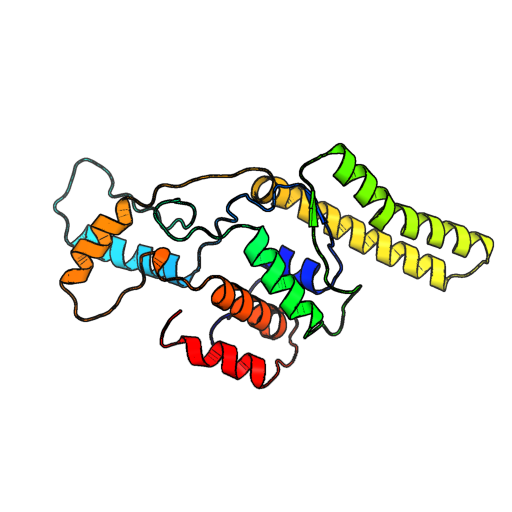77 25.871 1.00 62.16 185 SER A C 1
ATOM 1444 O O . SER A 1 185 ? -26.592 -8.203 26.060 1.00 62.16 185 SER A O 1
ATOM 1446 N N . ASN A 1 186 ? -24.812 -8.128 24.679 1.00 61.81 186 ASN A N 1
ATOM 1447 C CA . ASN A 1 186 ? -25.483 -8.598 23.466 1.00 61.81 186 ASN A CA 1
ATOM 1448 C C . ASN A 1 186 ? -24.926 -9.962 23.025 1.00 61.81 186 ASN A C 1
ATOM 1450 O O . ASN A 1 186 ? -23.727 -10.199 23.130 1.00 61.81 186 ASN A O 1
ATOM 1454 N N . ASP A 1 187 ? -25.791 -10.815 22.467 1.00 60.59 187 ASP A N 1
ATOM 1455 C CA . ASP A 1 187 ? -25.409 -12.103 21.855 1.00 60.59 187 ASP A CA 1
ATOM 1456 C C . ASP A 1 187 ? -24.781 -11.944 20.452 1.00 60.59 187 ASP A C 1
ATOM 1458 O O . ASP A 1 187 ? -24.278 -12.908 19.878 1.00 60.59 187 ASP A O 1
ATOM 1462 N N . GLU A 1 188 ? -24.807 -10.735 19.878 1.00 67.00 188 GLU A N 1
ATOM 1463 C CA . GLU A 1 188 ? -24.199 -10.435 18.576 1.00 67.00 188 GLU A CA 1
ATOM 1464 C C . GLU A 1 188 ? -22.716 -10.065 18.712 1.00 67.00 188 GLU A C 1
ATOM 1466 O O . GLU A 1 188 ? -22.343 -9.172 19.477 1.00 67.00 188 GLU A O 1
ATOM 1471 N N . GLU A 1 189 ? -21.869 -10.717 17.917 1.00 72.12 189 GLU A N 1
ATOM 1472 C CA . GLU A 1 189 ? -20.425 -10.488 17.878 1.00 72.12 189 GLU A CA 1
ATOM 1473 C C . GLU A 1 189 ? -20.100 -9.282 16.977 1.00 72.12 189 GLU A C 1
ATOM 1475 O O . GLU A 1 189 ? -20.197 -9.352 15.753 1.00 72.12 189 GLU A O 1
ATOM 1480 N N . TRP A 1 190 ? -19.742 -8.148 17.587 1.00 77.88 190 TRP A N 1
ATOM 1481 C CA . TRP A 1 190 ? -19.323 -6.934 16.877 1.00 77.88 190 TRP A CA 1
ATOM 1482 C C . TRP A 1 190 ? -17.794 -6.830 16.837 1.00 77.88 190 TRP A C 1
ATOM 1484 O O . TRP A 1 190 ? -17.150 -6.743 17.883 1.00 77.88 190 TRP A O 1
ATOM 1494 N N . TRP A 1 191 ? -17.210 -6.746 15.639 1.00 78.88 191 TRP A N 1
ATOM 1495 C CA . TRP A 1 191 ? -15.762 -6.575 15.459 1.00 78.88 191 TRP A CA 1
ATOM 1496 C C . TRP A 1 191 ? -15.368 -5.107 15.613 1.00 78.88 191 TRP A C 1
ATOM 1498 O O . TRP A 1 191 ? -15.495 -4.312 14.677 1.00 78.88 191 TRP A O 1
ATOM 1508 N N . VAL A 1 192 ? -14.931 -4.738 16.815 1.00 80.94 192 VAL A N 1
ATOM 1509 C CA . VAL A 1 192 ? -14.508 -3.368 17.157 1.00 80.94 192 VAL A CA 1
ATOM 1510 C C . VAL A 1 192 ? -13.029 -3.267 17.522 1.00 80.94 192 VAL A C 1
ATOM 1512 O O . VAL A 1 192 ? -12.498 -2.156 17.551 1.00 80.94 192 VAL A O 1
ATOM 1515 N N . ASP A 1 193 ? -12.354 -4.397 17.760 1.00 83.75 193 ASP A N 1
ATOM 1516 C CA . ASP A 1 193 ? -10.925 -4.439 18.065 1.00 83.75 193 ASP A CA 1
ATOM 1517 C C . ASP A 1 193 ? -10.105 -4.850 16.829 1.00 83.75 193 ASP A C 1
ATOM 1519 O O . ASP A 1 193 ? -10.446 -5.773 16.094 1.00 83.75 193 ASP A O 1
ATOM 1523 N N . ALA A 1 194 ? -8.987 -4.162 16.606 1.00 86.94 194 ALA A N 1
ATOM 1524 C CA . ALA A 1 194 ? -8.051 -4.473 15.533 1.00 86.94 194 ALA A CA 1
ATOM 1525 C C . ALA A 1 194 ? -7.280 -5.782 15.783 1.00 86.94 194 ALA A C 1
ATOM 1527 O O . ALA A 1 194 ? -6.684 -6.322 14.852 1.00 86.94 194 ALA A O 1
ATOM 1528 N N . LYS A 1 195 ? -7.272 -6.299 17.023 1.00 87.56 195 LYS A N 1
ATOM 1529 C CA . LYS A 1 195 ? -6.647 -7.590 17.371 1.00 87.56 195 LYS A CA 1
ATOM 1530 C C . LYS A 1 195 ? -7.154 -8.757 16.538 1.00 87.56 195 LYS A C 1
ATOM 1532 O O . LYS A 1 195 ? -6.368 -9.649 16.231 1.00 87.56 195 LYS A O 1
ATOM 1537 N N . ASP A 1 196 ? -8.429 -8.723 16.178 1.00 83.88 196 ASP A N 1
ATOM 1538 C CA . ASP A 1 196 ? -9.100 -9.842 15.523 1.00 83.88 196 ASP A CA 1
ATOM 1539 C C . ASP A 1 196 ? -8.767 -9.934 14.024 1.00 83.88 196 ASP A C 1
ATOM 1541 O O . ASP A 1 196 ? -9.046 -10.947 13.388 1.00 83.88 196 ASP A O 1
ATOM 1545 N N . ILE A 1 197 ? -8.101 -8.913 13.469 1.00 88.75 197 ILE A N 1
ATOM 1546 C CA . ILE A 1 197 ? -7.798 -8.823 12.040 1.00 88.75 197 ILE A CA 1
ATOM 1547 C C . ILE A 1 197 ? -6.671 -9.785 11.651 1.00 88.75 197 ILE A C 1
ATOM 1549 O O . ILE A 1 197 ? -5.527 -9.658 12.099 1.00 88.75 197 ILE A O 1
ATOM 1553 N N . ASP A 1 198 ? -6.945 -10.666 10.691 1.00 90.94 198 ASP A N 1
ATOM 1554 C CA . ASP A 1 198 ? -5.898 -11.360 9.938 1.00 90.94 198 ASP A CA 1
ATOM 1555 C C . ASP A 1 198 ? -5.389 -10.453 8.807 1.00 90.94 198 ASP A C 1
ATOM 1557 O O . ASP A 1 198 ? -5.970 -10.367 7.721 1.00 90.94 198 ASP A O 1
ATOM 1561 N N . TRP A 1 199 ? -4.277 -9.758 9.056 1.00 92.81 199 TRP A N 1
ATOM 1562 C CA . TRP A 1 199 ? -3.727 -8.800 8.098 1.00 92.81 199 TRP A CA 1
ATOM 1563 C C . TRP A 1 199 ? -3.276 -9.411 6.781 1.00 92.81 199 TRP A C 1
ATOM 1565 O O . TRP A 1 199 ? -3.446 -8.782 5.735 1.00 92.81 199 TRP A O 1
ATOM 1575 N N . GLU A 1 200 ? -2.669 -10.598 6.803 1.00 92.12 200 GLU A N 1
ATOM 1576 C CA . GLU A 1 200 ? -2.198 -11.219 5.565 1.00 92.12 200 GLU A CA 1
ATOM 1577 C C . GLU A 1 200 ? -3.385 -11.518 4.662 1.00 92.12 200 GLU A C 1
ATOM 1579 O O . GLU A 1 200 ? -3.386 -11.186 3.473 1.00 92.12 200 GLU A O 1
ATOM 1584 N N . ARG A 1 201 ? -4.442 -12.055 5.265 1.00 88.31 201 ARG A N 1
ATOM 1585 C CA . ARG A 1 201 ? -5.684 -12.347 4.576 1.00 88.31 201 ARG A CA 1
ATOM 1586 C C . ARG A 1 201 ? -6.423 -11.094 4.124 1.00 88.31 201 ARG A C 1
ATOM 1588 O O . ARG A 1 201 ? -6.908 -11.057 2.992 1.00 88.31 201 ARG A O 1
ATOM 1595 N N . TYR A 1 202 ? -6.501 -10.072 4.971 1.00 90.56 202 TYR A N 1
ATOM 1596 C CA . TYR A 1 202 ? -7.132 -8.799 4.636 1.00 90.56 202 TYR A CA 1
ATOM 1597 C C . TYR A 1 202 ? -6.462 -8.162 3.412 1.00 90.56 202 TYR A C 1
ATOM 1599 O O . TYR A 1 202 ? -7.134 -7.824 2.437 1.00 90.56 202 TYR A O 1
ATOM 1607 N N . ILE A 1 203 ? -5.127 -8.076 3.411 1.00 93.69 203 ILE A N 1
ATOM 1608 C CA . ILE A 1 203 ? -4.361 -7.501 2.299 1.00 93.69 203 ILE A CA 1
ATOM 1609 C C . ILE A 1 203 ? -4.475 -8.363 1.036 1.00 93.69 203 ILE A C 1
ATOM 1611 O O . ILE A 1 203 ? -4.596 -7.818 -0.063 1.00 93.69 203 ILE A O 1
ATOM 1615 N N . LEU A 1 204 ? -4.501 -9.692 1.164 1.00 92.31 204 LEU A N 1
ATOM 1616 C CA . LEU A 1 204 ? -4.729 -10.596 0.036 1.00 92.31 204 LEU A CA 1
ATOM 1617 C C . LEU A 1 204 ? -6.106 -10.368 -0.604 1.00 92.31 204 LEU A C 1
ATOM 1619 O O . LEU A 1 204 ? -6.191 -10.156 -1.814 1.00 92.31 204 LEU A O 1
ATOM 1623 N N . ASN A 1 205 ? -7.172 -10.339 0.203 1.00 89.88 205 ASN A N 1
ATOM 1624 C CA . ASN A 1 205 ? -8.529 -10.038 -0.261 1.00 89.88 205 ASN A CA 1
ATOM 1625 C C . ASN A 1 205 ? -8.597 -8.659 -0.925 1.00 89.88 205 ASN A C 1
ATOM 1627 O O . ASN A 1 205 ? -9.255 -8.497 -1.952 1.00 89.88 205 ASN A O 1
ATOM 1631 N N . TYR A 1 206 ? -7.878 -7.681 -0.377 1.00 91.56 206 TYR A N 1
ATOM 1632 C CA . TYR A 1 206 ? -7.772 -6.351 -0.960 1.00 91.56 206 TYR A CA 1
ATOM 1633 C C . TYR A 1 206 ? -7.090 -6.383 -2.339 1.00 91.56 206 TYR A C 1
ATOM 1635 O O . TYR A 1 206 ? -7.557 -5.731 -3.268 1.00 91.56 206 TYR A O 1
ATOM 1643 N N . CYS A 1 207 ? -6.033 -7.182 -2.527 1.00 93.00 207 CYS A N 1
ATOM 1644 C CA . CYS A 1 207 ? -5.376 -7.343 -3.831 1.00 93.00 207 CYS A CA 1
ATOM 1645 C C . CYS A 1 207 ? -6.280 -8.017 -4.874 1.00 93.00 207 CYS A C 1
ATOM 1647 O O . CYS A 1 207 ? -6.315 -7.586 -6.030 1.00 93.00 207 CYS A O 1
ATOM 1649 N N . VAL A 1 208 ? -7.038 -9.041 -4.465 1.00 91.94 208 VAL A N 1
ATOM 1650 C CA . VAL A 1 208 ? -8.077 -9.668 -5.301 1.00 91.94 208 VAL A CA 1
ATOM 1651 C C . VAL A 1 208 ? -9.132 -8.635 -5.690 1.00 91.94 208 VAL A C 1
ATOM 1653 O O . VAL A 1 208 ? -9.494 -8.531 -6.861 1.00 91.94 208 VAL A O 1
ATOM 1656 N N . GLY A 1 209 ? -9.561 -7.821 -4.726 1.00 91.69 209 GLY A N 1
ATOM 1657 C CA . GLY A 1 209 ? -10.471 -6.700 -4.918 1.00 91.69 209 GLY A CA 1
ATOM 1658 C C . GLY A 1 209 ? -9.983 -5.682 -5.941 1.00 91.69 209 GLY A C 1
ATOM 1659 O O . GLY A 1 209 ? -10.699 -5.361 -6.886 1.00 91.69 209 GLY A O 1
ATOM 1660 N N . LEU A 1 210 ? -8.736 -5.222 -5.806 1.00 93.00 210 LEU A N 1
ATOM 1661 C CA . LEU A 1 210 ? -8.109 -4.305 -6.759 1.00 93.00 210 LEU A CA 1
ATOM 1662 C C . LEU A 1 210 ? -8.120 -4.883 -8.178 1.00 93.00 210 LEU A C 1
ATOM 1664 O O . LEU A 1 210 ? -8.485 -4.190 -9.125 1.00 93.00 210 LEU A O 1
ATOM 1668 N N . LYS A 1 211 ? -7.762 -6.159 -8.334 1.00 91.69 211 LYS A N 1
ATOM 1669 C CA . LYS A 1 211 ? -7.744 -6.814 -9.644 1.00 91.69 211 LYS A CA 1
ATOM 1670 C C . LYS A 1 211 ? -9.152 -6.942 -10.239 1.00 91.69 211 LYS A C 1
ATOM 1672 O O . LYS A 1 211 ? -9.375 -6.563 -11.385 1.00 91.69 211 LYS A O 1
ATOM 1677 N N . LYS A 1 212 ? -10.114 -7.400 -9.440 1.00 91.00 212 LYS A N 1
ATOM 1678 C CA . LYS A 1 212 ? -11.491 -7.611 -9.891 1.00 91.00 212 LYS A CA 1
ATOM 1679 C C . LYS A 1 212 ? -12.224 -6.309 -10.199 1.00 91.00 212 LYS A C 1
ATOM 1681 O O . LYS A 1 212 ? -12.828 -6.188 -11.255 1.00 91.00 212 LYS A O 1
ATOM 1686 N N . TYR A 1 213 ? -12.211 -5.360 -9.268 1.00 91.50 213 TYR A N 1
ATOM 1687 C CA . TYR A 1 213 ? -13.080 -4.183 -9.330 1.00 91.50 213 TYR A CA 1
ATOM 1688 C C . TYR A 1 213 ? -12.393 -2.962 -9.939 1.00 91.50 213 TYR A C 1
ATOM 1690 O O . TYR A 1 213 ? -13.056 -2.177 -10.607 1.00 91.50 213 TYR A O 1
ATOM 1698 N N . MET A 1 214 ? -11.082 -2.782 -9.734 1.00 92.50 214 MET A N 1
ATOM 1699 C CA . MET A 1 214 ? -10.370 -1.606 -10.261 1.00 92.50 214 MET A CA 1
ATOM 1700 C C . MET A 1 214 ? -9.755 -1.858 -11.636 1.00 92.50 214 MET A C 1
ATOM 1702 O O . MET A 1 214 ? -9.687 -0.933 -12.442 1.00 92.50 214 MET A O 1
ATOM 1706 N N . LEU A 1 215 ? -9.314 -3.089 -11.912 1.00 91.94 215 LEU A N 1
ATOM 1707 C CA . LEU A 1 215 ? -8.792 -3.467 -13.230 1.00 91.94 215 LEU A CA 1
ATOM 1708 C C . LEU A 1 215 ? -9.831 -4.151 -14.127 1.00 91.94 215 LEU A C 1
ATOM 1710 O O . LEU A 1 215 ? -9.564 -4.322 -15.312 1.00 91.94 215 LEU A O 1
ATOM 1714 N N . ASN A 1 216 ? -11.010 -4.501 -13.598 1.00 91.19 216 ASN A N 1
ATOM 1715 C CA . ASN A 1 216 ? -12.042 -5.263 -14.314 1.00 91.19 216 ASN A CA 1
ATOM 1716 C C . ASN A 1 216 ? -11.508 -6.576 -14.917 1.00 91.19 216 ASN A C 1
ATOM 1718 O O . ASN A 1 216 ? -11.900 -6.970 -16.014 1.00 91.19 216 ASN A O 1
ATOM 1722 N N . GLU A 1 217 ? -10.593 -7.244 -14.211 1.00 90.81 217 GLU A N 1
ATOM 1723 C CA . GLU A 1 217 ? -10.017 -8.520 -14.635 1.00 90.81 217 GLU A CA 1
ATOM 1724 C C . GLU A 1 217 ? -10.705 -9.697 -13.929 1.00 90.81 217 GLU A C 1
ATOM 1726 O O . GLU A 1 217 ? -11.048 -9.623 -12.743 1.00 90.81 217 GLU A O 1
ATOM 1731 N N . ASP A 1 218 ? -10.848 -10.819 -14.636 1.00 83.69 218 ASP A N 1
ATOM 1732 C CA . ASP A 1 218 ? -11.319 -12.059 -14.026 1.00 83.69 218 ASP A CA 1
ATOM 1733 C C . ASP A 1 218 ? -10.299 -12.571 -13.001 1.00 83.69 218 ASP A C 1
ATOM 1735 O O . ASP A 1 218 ? -9.098 -12.693 -13.263 1.00 83.69 218 ASP A O 1
ATOM 1739 N N . VAL A 1 219 ? -10.793 -12.879 -11.804 1.00 82.19 219 VAL A N 1
ATOM 1740 C CA . VAL A 1 219 ? -10.004 -13.470 -10.718 1.00 82.19 219 VAL A CA 1
ATOM 1741 C C . VAL A 1 219 ? -10.229 -14.976 -10.685 1.00 82.19 219 VAL A C 1
ATOM 1743 O O . VAL A 1 219 ? -11.322 -15.459 -10.984 1.00 82.19 219 VAL A O 1
ATOM 1746 N N . SER A 1 220 ? -9.185 -15.733 -10.359 1.00 70.00 220 SER A N 1
ATOM 1747 C CA . SER A 1 220 ? -9.227 -17.192 -10.440 1.00 70.00 220 SER A CA 1
ATOM 1748 C C . SER A 1 220 ? -10.169 -17.797 -9.392 1.00 70.00 220 SER A C 1
ATOM 1750 O O . SER A 1 220 ? -10.453 -17.200 -8.352 1.00 70.00 220 SER A O 1
ATOM 1752 N N . THR A 1 221 ? -10.629 -19.031 -9.617 1.00 63.84 221 THR A N 1
ATOM 1753 C CA . THR A 1 221 ? -11.453 -19.776 -8.647 1.00 63.84 221 THR A CA 1
ATOM 1754 C C . THR A 1 221 ? -10.757 -19.925 -7.285 1.00 63.84 221 THR A C 1
ATOM 1756 O O . THR A 1 221 ? -11.421 -19.960 -6.249 1.00 63.84 221 THR A O 1
ATOM 1759 N N . GLU A 1 222 ? -9.422 -19.964 -7.273 1.00 63.38 222 GLU A N 1
ATOM 1760 C CA . GLU A 1 222 ? -8.597 -19.991 -6.060 1.00 63.38 222 GLU A CA 1
ATOM 1761 C C . GLU A 1 222 ? -8.709 -18.670 -5.280 1.00 63.38 222 GLU A C 1
ATOM 1763 O O . GLU A 1 222 ? -8.905 -18.680 -4.064 1.00 63.38 222 GLU A O 1
ATOM 1768 N N . ASP A 1 223 ? -8.710 -17.531 -5.980 1.00 59.94 223 ASP A N 1
ATOM 1769 C CA . ASP A 1 223 ? -8.941 -16.204 -5.391 1.00 59.94 223 ASP A CA 1
ATOM 1770 C C . ASP A 1 223 ? -10.364 -16.093 -4.810 1.00 59.94 223 ASP A C 1
ATOM 1772 O O . ASP A 1 223 ? -10.586 -15.482 -3.758 1.00 59.94 223 ASP A O 1
ATOM 1776 N N . HIS A 1 224 ? -11.344 -16.751 -5.443 1.00 59.12 224 HIS A N 1
ATOM 1777 C CA . HIS A 1 224 ? -12.697 -16.896 -4.897 1.00 59.12 224 HIS A CA 1
ATOM 1778 C C . HIS A 1 224 ? -12.765 -17.791 -3.654 1.00 59.12 224 HIS A C 1
ATOM 1780 O O . HIS A 1 224 ? -13.481 -17.450 -2.712 1.00 59.12 224 HIS A O 1
ATOM 1786 N N . ARG A 1 225 ? -11.997 -18.883 -3.562 1.00 59.44 225 ARG A N 1
ATOM 1787 C CA . ARG A 1 225 ? -11.945 -19.703 -2.332 1.00 59.44 225 ARG A CA 1
ATOM 1788 C C . ARG A 1 225 ? -11.284 -18.968 -1.166 1.00 59.44 225 ARG A C 1
ATOM 1790 O O . ARG A 1 225 ? -11.812 -19.012 -0.055 1.00 59.44 225 ARG A O 1
ATOM 1797 N N . LEU A 1 226 ? -10.184 -18.260 -1.422 1.00 56.59 226 LEU A N 1
ATOM 1798 C CA . LEU A 1 226 ? -9.445 -17.492 -0.410 1.00 56.59 226 LEU A CA 1
ATOM 1799 C C . LEU A 1 226 ? -10.309 -16.370 0.199 1.00 56.59 226 LEU A C 1
ATOM 1801 O O . LEU A 1 226 ? -10.303 -16.166 1.420 1.00 56.59 226 LEU A O 1
ATOM 1805 N N . SER A 1 227 ? -11.135 -15.735 -0.639 1.00 52.81 227 SER A N 1
ATOM 1806 C CA . SER A 1 227 ? -12.077 -14.682 -0.243 1.00 52.81 227 SER A CA 1
ATOM 1807 C C . SER A 1 227 ? -13.395 -15.197 0.360 1.00 52.81 227 SER A C 1
ATOM 1809 O O . SER A 1 227 ? -13.959 -14.550 1.233 1.00 52.81 227 SER A O 1
ATOM 1811 N N . THR A 1 228 ? -13.918 -16.366 -0.018 1.00 49.81 228 THR A N 1
ATOM 1812 C CA . THR A 1 228 ? -15.243 -16.823 0.474 1.00 49.81 228 THR A CA 1
ATOM 1813 C C . THR A 1 228 ? -15.199 -17.426 1.882 1.00 49.81 228 THR A C 1
ATOM 1815 O O . THR A 1 228 ? -16.156 -17.294 2.640 1.00 49.81 228 THR A O 1
ATOM 1818 N N . LEU A 1 229 ? -14.063 -17.987 2.304 1.00 47.06 229 LEU A N 1
ATOM 1819 C CA . LEU A 1 229 ? -13.845 -18.455 3.684 1.00 47.06 229 LEU A CA 1
ATOM 1820 C C . LEU A 1 229 ? -13.799 -17.300 4.726 1.00 47.06 229 LEU A C 1
ATOM 1822 O O . LEU A 1 229 ? -13.370 -17.521 5.857 1.00 47.06 229 LEU A O 1
ATOM 1826 N N . ALA A 1 230 ? -14.079 -16.054 4.323 1.00 43.47 230 ALA A N 1
ATOM 1827 C CA . ALA A 1 230 ? -13.841 -14.834 5.097 1.00 43.47 230 ALA A CA 1
ATOM 1828 C C . ALA A 1 230 ? -15.070 -14.349 5.879 1.00 43.47 230 ALA A C 1
ATOM 1830 O O . ALA A 1 230 ? -14.914 -13.617 6.840 1.00 43.47 230 ALA A O 1
ATOM 1831 N N . VAL A 1 231 ? -16.288 -14.791 5.551 1.00 43.69 231 VAL A N 1
ATOM 1832 C CA . VAL A 1 231 ? -17.477 -14.363 6.319 1.00 43.69 231 VAL A CA 1
ATOM 1833 C C . VAL A 1 231 ? -17.453 -14.907 7.754 1.00 43.69 231 VAL A C 1
ATOM 1835 O O . VAL A 1 231 ? -18.071 -14.332 8.638 1.00 43.69 231 VAL A O 1
ATOM 1838 N N . SER A 1 232 ? -16.710 -15.987 8.014 1.00 37.41 232 SER A N 1
ATOM 1839 C CA . SER A 1 232 ? -16.629 -16.565 9.356 1.00 37.41 232 SER A CA 1
ATOM 1840 C C . SER A 1 232 ? -15.577 -15.923 10.262 1.00 37.41 232 SER A C 1
ATOM 1842 O O . SER A 1 232 ? -15.652 -16.160 11.460 1.00 37.41 232 SER A O 1
ATOM 1844 N N . ARG A 1 233 ? -14.575 -15.215 9.708 1.00 40.47 233 ARG A N 1
ATOM 1845 C CA . ARG A 1 233 ? -13.426 -14.608 10.423 1.00 40.47 233 ARG A CA 1
ATOM 1846 C C . ARG A 1 233 ? -12.707 -13.595 9.512 1.00 40.47 233 ARG A C 1
ATOM 1848 O O . ARG A 1 233 ? -11.693 -13.955 8.903 1.00 40.47 233 ARG A O 1
ATOM 1855 N N . LEU A 1 234 ? -13.276 -12.405 9.322 1.00 41.25 234 LEU A N 1
ATOM 1856 C CA . LEU A 1 234 ? -12.536 -11.252 8.787 1.00 41.25 234 LEU A CA 1
ATOM 1857 C C . LEU A 1 234 ? -11.812 -10.550 9.933 1.00 41.25 234 LEU A C 1
ATOM 1859 O O . LEU A 1 234 ? -12.457 -10.418 10.992 1.00 41.25 234 LEU A O 1
#

Radius of gyration: 21.61 Å; chains: 1; bounding box: 48×37×67 Å

Secondary structure (DSSP, 8-state):
-----SS--HHHHHHHHHHTTS--EEES-TTSB--PPPHHHHHHHHHHHHHHHHHS---SS-------S--TTS-PPBHHHHHHHHHHHHHHS--TT-SS----EEE--HHHHHHHHIIIIIHHHHHHHHHHHHTT-HHHHHHHHHHHHHHHHHHHHHHHHHHHHH-------THHHHHHHHHTTSSS-----GGG--HHHHHHHHHHHIIIIIS-PPPPHHHHHHHHTTTT--

InterPro domains:
  IPR026055 Fatty acyl-CoA reductase [PTHR11011] (1-218)
  IPR033640 Fatty acyl-CoA reductase, C-terminal [PF03015] (140-217)
  IPR033640 Fatty acyl-CoA reductase, C-terminal [cd09071] (116-215)